Protein AF-A0A8J8FZA4-F1 (afdb_monomer)

Solvent-accessible surface area (backbone atoms only — not comparable to full-atom values): 10110 Å² total; per-residue (Å²): 109,60,20,57,55,38,15,53,51,50,38,50,51,50,55,52,51,33,40,74,74,62,39,35,58,91,62,71,60,48,56,61,32,78,94,40,78,62,30,60,53,61,44,45,60,58,54,28,46,50,58,21,45,58,50,38,46,46,44,58,47,52,48,29,52,54,33,47,77,78,39,57,68,70,54,19,25,51,52,42,2,49,53,49,14,59,53,44,49,48,42,38,77,76,69,68,45,58,63,70,61,34,52,53,50,20,58,26,30,29,50,43,32,26,43,39,38,50,47,26,67,75,67,74,40,63,64,40,43,26,42,30,45,24,29,50,45,40,46,51,53,54,46,76,78,36,52,58,79,84,49,66,67,63,49,51,54,48,50,51,47,56,58,47,49,49,53,35,48,42,52,54,51,39,52,51,51,51,55,52,50,53,56,53,53,52,52,54,52,52,55,51,51,64,75,76,107

Nearest PDB structures (foldseek):
  5f3o-assembly1_A  TM=2.782E-01  e=5.674E+00  Entamoeba histolytica

Structure (mmCIF, N/CA/C/O backbone):
data_AF-A0A8J8FZA4-F1
#
_entry.id   AF-A0A8J8FZA4-F1
#
loop_
_atom_site.group_PDB
_atom_site.id
_atom_site.type_symbol
_atom_site.label_atom_id
_atom_site.label_alt_id
_atom_site.label_comp_id
_atom_site.label_asym_id
_atom_site.label_entity_id
_atom_site.label_seq_id
_atom_site.pdbx_PDB_ins_code
_atom_site.Cartn_x
_atom_site.Cartn_y
_atom_site.Cartn_z
_atom_site.occupancy
_atom_site.B_iso_or_equiv
_atom_site.auth_seq_id
_atom_site.auth_comp_id
_atom_site.auth_asym_id
_atom_site.auth_atom_id
_atom_site.pdbx_PDB_model_num
ATOM 1 N N . MET A 1 1 ? -5.188 14.425 4.728 1.00 79.81 1 MET A N 1
ATOM 2 C CA . MET A 1 1 ? -3.771 14.856 4.732 1.00 79.81 1 MET A CA 1
ATOM 3 C C . MET A 1 1 ? -2.792 13.682 4.759 1.00 79.81 1 MET A C 1
ATOM 5 O O . MET A 1 1 ? -1.991 13.595 3.843 1.00 79.81 1 MET A O 1
ATOM 9 N N . VAL A 1 2 ? -2.876 12.759 5.731 1.00 86.94 2 VAL A N 1
ATOM 10 C CA . VAL A 1 2 ? -1.898 11.654 5.903 1.00 86.94 2 VAL A CA 1
ATOM 11 C C . VAL A 1 2 ? -1.670 10.830 4.636 1.00 86.94 2 VAL A C 1
ATOM 13 O O . VAL A 1 2 ? -0.532 10.697 4.213 1.00 86.94 2 VAL A O 1
ATOM 16 N N . GLY A 1 3 ? -2.738 10.341 3.994 1.00 85.69 3 GLY A N 1
ATOM 17 C CA . GLY A 1 3 ? -2.603 9.532 2.777 1.00 85.69 3 GLY A CA 1
ATOM 18 C C . GLY A 1 3 ? -1.898 10.254 1.632 1.00 85.69 3 GLY A C 1
ATOM 19 O O . GLY A 1 3 ? -0.996 9.697 1.024 1.00 85.69 3 GLY A O 1
ATOM 20 N N . LEU A 1 4 ? -2.258 11.520 1.397 1.00 87.69 4 LEU A N 1
ATOM 21 C CA . LEU A 1 4 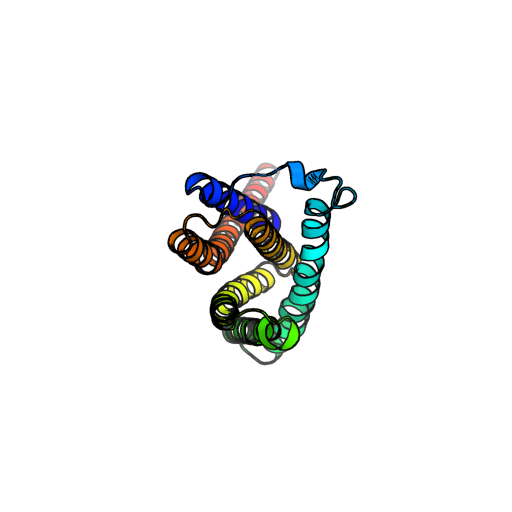? -1.647 12.341 0.352 1.00 87.69 4 LEU A CA 1
ATOM 22 C C . LEU A 1 4 ? -0.160 12.596 0.631 1.00 87.69 4 LEU A C 1
ATOM 24 O O . LEU A 1 4 ? 0.671 12.386 -0.242 1.00 87.69 4 LEU A O 1
ATOM 28 N N . VAL A 1 5 ? 0.186 13.012 1.854 1.00 88.69 5 VAL A N 1
ATOM 29 C CA . VAL A 1 5 ? 1.579 13.304 2.227 1.00 88.69 5 VAL A CA 1
ATOM 30 C C . VAL A 1 5 ? 2.429 12.039 2.173 1.00 88.69 5 VAL A C 1
ATOM 32 O O . VAL A 1 5 ? 3.513 12.063 1.598 1.00 88.69 5 VAL A O 1
ATOM 35 N N . THR A 1 6 ? 1.939 10.924 2.721 1.00 88.44 6 THR A N 1
ATOM 36 C CA . THR A 1 6 ? 2.653 9.643 2.682 1.00 88.44 6 THR A CA 1
ATOM 37 C C . THR A 1 6 ? 2.821 9.141 1.248 1.00 88.44 6 THR A C 1
ATOM 39 O O . THR A 1 6 ? 3.925 8.744 0.892 1.00 88.44 6 THR A O 1
ATOM 42 N N . GLY A 1 7 ? 1.773 9.209 0.421 1.00 87.31 7 GLY A N 1
ATOM 43 C CA . GLY A 1 7 ? 1.818 8.793 -0.982 1.00 87.31 7 GLY A CA 1
ATOM 44 C C . GLY A 1 7 ? 2.802 9.615 -1.818 1.00 87.31 7 GLY A C 1
ATOM 45 O O . GLY A 1 7 ? 3.675 9.049 -2.469 1.00 87.31 7 GLY A O 1
ATOM 46 N N . LEU A 1 8 ? 2.747 10.949 -1.720 1.00 89.06 8 LEU A N 1
ATOM 47 C CA . LEU A 1 8 ? 3.681 11.840 -2.422 1.00 89.06 8 LEU A CA 1
ATOM 48 C C . LEU A 1 8 ? 5.126 11.668 -1.941 1.00 89.06 8 LEU A C 1
ATOM 50 O O . LEU A 1 8 ? 6.052 11.691 -2.747 1.00 89.06 8 LEU A O 1
ATOM 54 N N . THR A 1 9 ? 5.322 11.471 -0.633 1.00 88.44 9 THR A N 1
ATOM 55 C CA . THR A 1 9 ? 6.653 11.209 -0.065 1.00 88.44 9 THR A CA 1
ATOM 56 C C . THR A 1 9 ? 7.214 9.890 -0.583 1.00 88.44 9 THR A C 1
ATOM 58 O O . THR A 1 9 ? 8.379 9.836 -0.963 1.00 88.44 9 THR A O 1
ATOM 61 N N . PHE A 1 10 ? 6.388 8.839 -0.630 1.00 89.25 10 PHE A N 1
ATOM 62 C CA . PHE A 1 10 ? 6.768 7.551 -1.200 1.00 89.25 10 PHE A CA 1
ATOM 63 C C . PHE A 1 10 ? 7.176 7.706 -2.669 1.00 89.25 10 PHE A C 1
ATOM 65 O O . PHE A 1 10 ? 8.315 7.399 -3.008 1.00 89.25 10 PHE A O 1
ATOM 72 N N . PHE A 1 11 ? 6.298 8.272 -3.502 1.00 88.19 11 PHE A N 1
ATOM 73 C CA . PHE A 1 11 ? 6.560 8.502 -4.924 1.00 88.19 11 PHE A CA 1
ATOM 74 C C . PHE A 1 11 ? 7.877 9.262 -5.149 1.00 88.19 11 PHE A C 1
ATOM 76 O O . PHE A 1 11 ? 8.749 8.810 -5.890 1.00 88.19 11 PHE A O 1
ATOM 83 N N . GLY A 1 12 ? 8.059 10.390 -4.453 1.00 86.81 12 GLY A N 1
ATOM 84 C CA . GLY A 1 12 ? 9.248 11.229 -4.590 1.00 86.81 12 GLY A CA 1
ATOM 85 C C . GLY A 1 12 ? 10.540 10.524 -4.174 1.00 86.81 12 GLY A C 1
ATOM 86 O O . GLY A 1 12 ? 11.533 10.611 -4.893 1.00 86.81 12 GLY A O 1
ATOM 87 N N . LEU A 1 13 ? 10.536 9.799 -3.049 1.00 87.06 13 LEU A N 1
ATOM 88 C CA . LEU A 1 13 ? 11.714 9.058 -2.585 1.00 87.06 13 LEU A CA 1
ATOM 89 C C . LEU A 1 13 ? 12.113 7.959 -3.563 1.00 87.06 13 LEU A C 1
ATOM 91 O O . LEU A 1 13 ? 13.301 7.798 -3.838 1.00 87.06 13 LEU A O 1
ATOM 95 N N . VAL A 1 14 ? 11.143 7.221 -4.097 1.00 84.62 14 VAL A N 1
ATOM 96 C CA . VAL A 1 14 ? 11.417 6.122 -5.021 1.00 84.62 14 VAL A CA 1
ATOM 97 C C . VAL A 1 14 ? 11.973 6.648 -6.342 1.00 84.62 14 VAL A C 1
ATOM 99 O O . VAL A 1 14 ? 13.037 6.205 -6.761 1.00 84.62 14 VAL A O 1
ATOM 102 N N . VAL A 1 15 ? 11.329 7.639 -6.965 1.00 82.62 15 VAL A N 1
ATOM 103 C CA . VAL A 1 15 ? 11.819 8.225 -8.226 1.00 82.62 15 VAL A CA 1
ATOM 104 C C . VAL A 1 15 ? 13.207 8.844 -8.046 1.00 82.62 15 VAL A C 1
ATOM 106 O O . VAL A 1 15 ? 14.093 8.639 -8.875 1.00 82.62 15 VAL A O 1
ATOM 109 N N . PHE A 1 16 ? 13.428 9.564 -6.943 1.00 84.12 16 PHE A N 1
ATOM 110 C CA . PHE A 1 16 ? 14.722 10.178 -6.652 1.00 84.12 16 PHE A CA 1
ATOM 111 C C . PHE A 1 16 ? 15.826 9.136 -6.460 1.00 84.12 16 PHE A C 1
ATOM 113 O O . PHE A 1 16 ? 16.903 9.259 -7.038 1.00 84.12 16 PHE A O 1
ATOM 120 N N . THR A 1 17 ? 15.564 8.092 -5.673 1.00 80.94 17 THR A N 1
ATOM 121 C CA . THR A 1 17 ? 16.549 7.030 -5.445 1.00 80.94 17 THR A CA 1
ATOM 122 C C . THR A 1 17 ? 16.823 6.225 -6.710 1.00 80.94 17 THR A C 1
ATOM 124 O O . THR A 1 17 ? 17.995 5.992 -6.990 1.00 80.94 17 THR A O 1
ATOM 127 N N . ALA A 1 18 ? 15.801 5.900 -7.511 1.00 78.44 18 ALA A N 1
ATOM 128 C CA . ALA A 1 18 ? 15.952 5.238 -8.811 1.00 78.44 18 ALA A CA 1
ATOM 129 C C . ALA A 1 18 ? 16.837 6.044 -9.778 1.00 78.44 18 ALA A C 1
ATOM 131 O O . ALA A 1 18 ? 17.697 5.492 -10.465 1.00 78.44 18 ALA A O 1
ATOM 132 N N . PHE A 1 19 ? 16.657 7.368 -9.799 1.00 79.19 19 PHE A N 1
ATOM 133 C CA . PHE A 1 19 ? 17.490 8.271 -10.588 1.00 79.19 19 PHE A CA 1
ATOM 134 C C . PHE A 1 19 ? 18.948 8.268 -10.109 1.00 79.19 19 PHE A C 1
ATOM 136 O O . PHE A 1 19 ? 19.865 8.150 -10.918 1.00 79.19 19 PHE A O 1
ATOM 143 N N . LEU A 1 20 ? 19.181 8.346 -8.793 1.00 80.94 20 LEU A N 1
ATOM 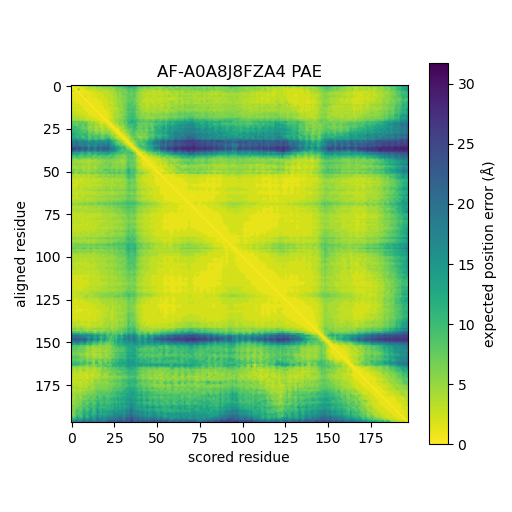144 C CA . LEU A 1 20 ? 20.535 8.366 -8.226 1.00 80.94 20 LEU A CA 1
ATOM 145 C C . LEU A 1 20 ? 21.329 7.082 -8.488 1.00 80.94 20 LEU A C 1
ATOM 147 O O . LEU A 1 20 ? 22.544 7.150 -8.662 1.00 80.94 20 LEU A O 1
ATOM 151 N N . ILE A 1 21 ? 20.667 5.924 -8.500 1.00 75.00 21 ILE A N 1
ATOM 152 C CA . ILE A 1 21 ? 21.319 4.631 -8.761 1.00 75.00 21 ILE A CA 1
ATOM 153 C C . ILE A 1 21 ? 21.431 4.309 -10.258 1.00 75.00 21 ILE A C 1
ATOM 155 O O . ILE A 1 21 ? 21.949 3.253 -10.614 1.00 75.00 21 ILE A O 1
ATOM 159 N N . GLY A 1 22 ? 20.954 5.206 -11.127 1.00 72.38 22 GLY A N 1
ATOM 160 C CA . GLY A 1 22 ? 21.012 5.051 -12.578 1.00 72.38 22 GLY A CA 1
ATOM 161 C C . GLY A 1 22 ? 20.067 3.988 -13.140 1.0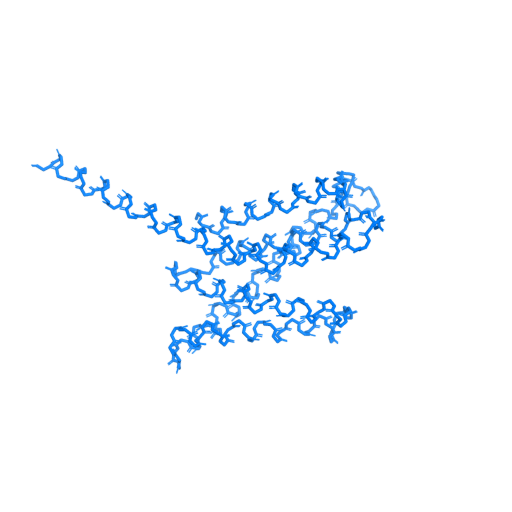0 72.38 22 GLY A C 1
ATOM 162 O O . GLY A 1 22 ? 20.219 3.619 -14.298 1.00 72.38 22 GLY A O 1
ATOM 163 N N . THR A 1 23 ? 19.103 3.492 -12.355 1.00 69.25 23 THR A N 1
ATOM 164 C CA . THR A 1 23 ? 18.108 2.516 -12.834 1.00 69.25 23 THR A CA 1
ATOM 165 C C . THR A 1 23 ? 16.919 3.191 -13.505 1.00 69.25 23 THR A C 1
ATOM 167 O O . THR A 1 23 ? 16.198 2.537 -14.242 1.00 69.25 23 THR A O 1
ATOM 170 N N . PHE A 1 24 ? 16.703 4.488 -13.274 1.00 72.38 24 PHE A N 1
ATOM 171 C CA . PHE A 1 24 ? 15.635 5.263 -13.902 1.00 72.38 24 PHE A CA 1
ATOM 172 C C . PHE A 1 24 ? 16.213 6.457 -14.652 1.00 72.38 24 PHE A C 1
ATOM 174 O O . PHE A 1 24 ? 16.830 7.343 -14.053 1.00 72.38 24 PHE A O 1
ATOM 181 N N . THR A 1 25 ? 15.958 6.516 -15.957 1.00 70.25 25 THR A N 1
ATOM 182 C CA . THR A 1 25 ? 16.199 7.716 -16.758 1.00 70.25 25 THR A CA 1
ATOM 183 C C . THR A 1 25 ? 14.850 8.351 -17.100 1.00 70.25 25 THR A C 1
ATOM 185 O O . THR A 1 25 ? 14.039 7.732 -17.786 1.00 70.25 25 THR A O 1
ATOM 188 N N . PRO A 1 26 ? 14.552 9.573 -16.610 1.00 70.44 26 PRO A N 1
ATOM 189 C CA . PRO A 1 26 ? 13.280 10.218 -16.899 1.00 70.44 26 PRO A CA 1
ATOM 190 C C . PRO A 1 26 ? 13.149 10.464 -18.402 1.00 70.44 26 PRO A C 1
ATOM 192 O O . PRO A 1 26 ? 13.813 11.343 -18.957 1.00 70.44 26 PRO A O 1
ATOM 195 N N . ASN A 1 27 ? 12.274 9.711 -19.066 1.00 70.75 27 ASN A N 1
ATOM 196 C CA . ASN A 1 27 ? 11.998 9.909 -20.477 1.00 70.75 27 ASN A CA 1
ATOM 197 C C . ASN A 1 27 ? 10.669 10.649 -20.674 1.00 70.75 27 ASN A C 1
ATOM 199 O O . ASN A 1 27 ? 9.612 10.060 -20.895 1.00 70.75 27 ASN A O 1
ATOM 203 N N . PHE A 1 28 ? 10.728 11.981 -20.640 1.00 71.81 28 PHE A N 1
ATOM 204 C CA . PHE A 1 28 ? 9.544 12.826 -20.823 1.00 71.81 28 PHE A CA 1
ATOM 205 C C . PHE A 1 28 ? 8.957 12.771 -22.240 1.00 71.81 28 PHE A C 1
ATOM 207 O O . PHE A 1 28 ? 7.851 13.266 -22.453 1.00 71.81 28 PHE A O 1
ATOM 214 N N . SER A 1 29 ? 9.643 12.151 -23.209 1.00 68.38 29 SER A N 1
ATOM 215 C CA . SER A 1 29 ? 9.071 11.955 -24.545 1.00 68.38 29 SER A CA 1
ATOM 216 C C . SER A 1 29 ? 7.837 11.042 -24.521 1.00 68.38 29 SER A C 1
ATOM 218 O O . SER A 1 29 ? 6.948 11.232 -25.343 1.00 68.38 29 SER A O 1
ATOM 220 N N . LEU A 1 30 ? 7.706 10.162 -23.518 1.00 64.50 30 LEU A N 1
ATOM 221 C CA . LEU A 1 30 ? 6.538 9.294 -23.298 1.00 64.50 30 LEU A CA 1
ATOM 222 C C . LEU A 1 30 ? 5.248 10.054 -22.938 1.00 64.50 30 LEU A C 1
ATOM 224 O O . LEU A 1 30 ? 4.153 9.506 -23.054 1.00 64.50 30 LEU A O 1
ATOM 228 N N . LEU A 1 31 ? 5.349 11.316 -22.502 1.00 65.31 31 LEU A N 1
ATOM 229 C CA . LEU A 1 31 ? 4.172 12.163 -22.266 1.00 65.31 31 LEU A CA 1
ATOM 230 C C . LEU A 1 31 ? 3.528 12.631 -23.577 1.00 65.31 31 LEU A C 1
ATOM 232 O O . LEU A 1 31 ? 2.328 12.888 -23.596 1.00 65.31 31 LEU A O 1
ATOM 236 N N . ASN A 1 32 ? 4.315 12.729 -24.654 1.00 63.88 32 ASN A N 1
ATOM 237 C CA . ASN A 1 32 ? 3.917 13.331 -25.929 1.00 63.88 32 ASN A CA 1
ATOM 238 C C . ASN A 1 32 ? 4.256 12.442 -27.144 1.00 63.88 32 ASN A C 1
ATOM 240 O O . ASN A 1 32 ? 4.280 12.939 -28.270 1.00 63.88 32 ASN A O 1
ATOM 244 N N . SER A 1 33 ? 4.577 11.158 -26.941 1.00 57.75 33 SER A N 1
ATOM 245 C CA . SER A 1 33 ? 5.078 10.279 -28.003 1.00 57.75 33 SER A CA 1
ATOM 246 C C . SER A 1 33 ? 4.003 10.065 -29.077 1.00 57.75 33 SER A C 1
ATOM 248 O O . SER A 1 33 ? 2.954 9.515 -28.753 1.00 57.75 33 SER A O 1
ATOM 250 N N . PRO A 1 34 ? 4.235 10.431 -30.349 1.00 55.09 34 PRO A N 1
ATOM 251 C CA . PRO A 1 34 ? 3.231 10.305 -31.408 1.00 55.09 34 PRO A CA 1
ATOM 252 C C . PRO A 1 34 ? 2.911 8.849 -31.792 1.00 55.09 34 PRO A C 1
ATOM 254 O O . PRO A 1 34 ? 1.881 8.613 -32.412 1.00 55.09 34 PRO A O 1
ATOM 257 N N . GLU A 1 35 ? 3.749 7.878 -31.401 1.00 59.34 35 GLU A N 1
ATOM 258 C CA . GLU A 1 35 ? 3.460 6.434 -31.524 1.00 59.34 35 GLU A CA 1
ATOM 259 C C . GLU A 1 35 ? 2.307 5.965 -30.624 1.00 59.34 35 GLU A C 1
ATOM 261 O O . GLU A 1 35 ? 1.676 4.949 -30.902 1.00 59.34 35 GLU A O 1
ATOM 266 N N . TYR A 1 36 ? 2.001 6.725 -29.573 1.00 56.47 36 TYR A N 1
ATOM 267 C CA . TYR A 1 36 ? 0.891 6.483 -28.665 1.00 56.47 36 TYR A CA 1
ATOM 268 C C . TYR A 1 36 ? 0.115 7.790 -28.553 1.00 56.47 36 TYR A C 1
ATOM 270 O O . TYR A 1 36 ? 0.495 8.609 -27.720 1.00 56.47 36 TYR A O 1
ATOM 278 N N . GLU A 1 37 ? -0.895 8.008 -29.413 1.00 52.38 37 GLU A N 1
ATOM 279 C CA . GLU A 1 37 ? -1.724 9.231 -29.476 1.00 52.38 37 GLU A CA 1
ATOM 280 C C . GLU A 1 37 ? -1.825 9.914 -28.098 1.00 52.38 37 GLU A C 1
ATOM 282 O O . GLU A 1 37 ? -2.557 9.444 -27.232 1.00 52.38 37 GLU A O 1
ATOM 287 N N . GLY A 1 38 ? -0.975 10.933 -27.885 1.00 50.12 38 GLY A N 1
ATOM 288 C CA . GLY A 1 38 ? -0.493 11.423 -26.583 1.00 50.12 38 GLY A CA 1
ATOM 289 C C . GLY A 1 38 ? -1.113 10.789 -25.337 1.00 50.12 38 GLY A C 1
ATOM 290 O O . GLY A 1 38 ? -2.123 11.291 -24.848 1.00 50.12 38 GLY A O 1
ATOM 291 N N . GLY A 1 39 ? -0.529 9.720 -24.779 1.00 58.50 39 GLY A N 1
ATOM 292 C CA . GLY A 1 39 ? -1.244 9.103 -23.661 1.00 58.50 39 GLY A CA 1
ATOM 293 C C . GLY A 1 39 ? -0.615 8.023 -22.804 1.00 58.50 39 GLY A C 1
ATOM 294 O O . GLY A 1 39 ? -1.278 7.671 -21.842 1.00 58.50 39 GLY A O 1
ATOM 295 N N . VAL A 1 40 ? 0.594 7.496 -23.030 1.00 62.62 40 VAL A N 1
ATOM 296 C CA . VAL A 1 40 ? 1.083 6.378 -22.178 1.00 62.62 40 VAL A CA 1
ATOM 297 C C . VAL A 1 40 ? 1.224 6.807 -20.717 1.00 62.62 40 VAL A C 1
ATOM 299 O O . VAL A 1 40 ? 0.730 6.134 -19.815 1.00 62.62 40 VAL A O 1
ATOM 302 N N . ALA A 1 41 ? 1.823 7.974 -20.473 1.00 65.06 41 ALA A N 1
ATOM 303 C CA . ALA A 1 41 ? 1.969 8.501 -19.119 1.00 65.06 41 ALA A CA 1
ATOM 304 C C . ALA A 1 41 ? 0.609 8.810 -18.465 1.00 65.06 41 ALA A C 1
ATOM 306 O O . ALA A 1 41 ? 0.365 8.410 -17.330 1.00 65.06 41 ALA A O 1
ATOM 307 N N . TRP A 1 42 ? -0.304 9.472 -19.185 1.00 71.25 42 TRP A N 1
ATOM 308 C CA . TRP A 1 42 ? -1.654 9.762 -18.683 1.00 71.25 42 TRP A CA 1
ATOM 309 C C . TRP A 1 42 ? -2.469 8.494 -18.436 1.00 71.25 42 TRP A C 1
ATOM 311 O O . TRP A 1 42 ? -3.191 8.404 -17.443 1.00 71.25 42 TRP A O 1
ATOM 321 N N . PHE A 1 43 ? -2.305 7.497 -19.300 1.00 76.25 43 PHE A N 1
ATOM 322 C CA . PHE A 1 43 ? -2.918 6.189 -19.167 1.00 76.25 43 PHE A CA 1
ATOM 323 C C . PHE A 1 43 ? -2.451 5.490 -17.894 1.00 76.25 43 PHE A C 1
ATOM 325 O O . PHE A 1 43 ? -3.300 4.978 -17.179 1.00 76.25 43 PHE A O 1
ATOM 332 N N . 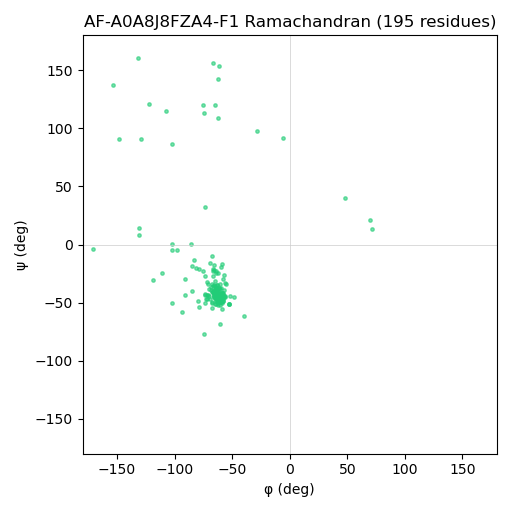ILE A 1 44 ? -1.161 5.541 -17.540 1.00 79.25 44 ILE A N 1
ATOM 333 C CA . ILE A 1 44 ? -0.653 4.962 -16.282 1.00 79.25 44 ILE A CA 1
ATOM 334 C C . ILE A 1 44 ? -1.364 5.566 -15.064 1.00 79.25 44 ILE A C 1
ATOM 336 O O . ILE A 1 44 ? -1.836 4.824 -14.203 1.00 79.25 44 ILE A O 1
ATOM 340 N N . PHE A 1 45 ? -1.497 6.896 -15.002 1.00 81.12 45 PHE A N 1
ATOM 341 C CA . PHE A 1 45 ? -2.181 7.559 -13.885 1.00 81.12 45 PHE A CA 1
ATOM 342 C C . PHE A 1 45 ? -3.664 7.178 -13.800 1.00 81.12 45 PHE A C 1
ATOM 344 O O . PHE A 1 45 ? -4.187 6.964 -12.713 1.00 81.12 45 PHE A O 1
ATOM 351 N N . VAL A 1 46 ? -4.362 7.058 -14.930 1.00 83.12 46 VAL A N 1
ATOM 352 C CA . VAL A 1 46 ? -5.779 6.661 -14.928 1.00 83.12 46 VAL A CA 1
ATOM 353 C C . VAL A 1 46 ? -5.940 5.171 -14.621 1.00 83.12 46 VAL A C 1
ATOM 355 O O . VAL A 1 46 ? -6.807 4.788 -13.840 1.00 83.12 46 VAL A O 1
ATOM 358 N N . PHE A 1 47 ? -5.093 4.328 -15.202 1.00 82.62 47 PHE A N 1
ATOM 359 C CA . PHE A 1 47 ? -5.141 2.881 -15.050 1.00 82.62 47 PHE A CA 1
ATOM 360 C C . PHE A 1 47 ? -4.845 2.460 -13.611 1.00 82.62 47 PHE A C 1
ATOM 362 O O . PHE A 1 47 ? -5.574 1.638 -13.066 1.00 82.62 47 PHE A O 1
ATOM 369 N N . ALA A 1 48 ? -3.863 3.086 -12.957 1.00 86.00 48 ALA A N 1
ATOM 370 C CA . ALA A 1 48 ? -3.522 2.815 -11.560 1.00 86.00 48 ALA A CA 1
ATOM 371 C C . ALA A 1 48 ? -4.642 3.171 -10.567 1.00 86.00 48 ALA A C 1
ATOM 373 O O . ALA A 1 48 ? -4.697 2.612 -9.472 1.00 86.00 48 ALA A O 1
ATOM 374 N N . LEU A 1 49 ? -5.577 4.064 -10.924 1.00 86.06 49 LEU A N 1
ATOM 375 C CA . LEU A 1 49 ? -6.738 4.344 -10.069 1.00 86.06 49 LEU A CA 1
ATOM 376 C C . LEU A 1 49 ? -7.679 3.146 -9.960 1.00 86.06 49 LEU A C 1
ATOM 378 O O . LEU A 1 49 ? -8.387 3.034 -8.961 1.00 86.06 49 LEU A O 1
ATOM 382 N N . ILE A 1 50 ? -7.709 2.270 -10.968 1.00 87.38 50 ILE A N 1
ATOM 383 C CA . ILE A 1 50 ? -8.592 1.105 -10.981 1.00 87.38 50 ILE A CA 1
ATOM 384 C C . ILE A 1 50 ? -8.262 0.204 -9.775 1.00 87.38 50 ILE A C 1
ATOM 386 O O . ILE A 1 50 ? -9.086 0.187 -8.853 1.00 87.38 50 ILE A O 1
ATOM 390 N N . PRO A 1 51 ? -7.094 -0.474 -9.703 1.00 85.44 51 PRO A N 1
ATOM 391 C CA . PRO A 1 51 ? -6.732 -1.305 -8.550 1.00 85.44 51 PRO A CA 1
ATOM 392 C C . PRO A 1 51 ? -6.745 -0.510 -7.243 1.00 85.44 51 PRO A C 1
ATOM 394 O O . PRO A 1 51 ? -7.405 -0.926 -6.288 1.00 85.44 51 PRO A O 1
ATOM 397 N N . GLY A 1 52 ? -6.169 0.697 -7.229 1.00 84.31 52 GLY A N 1
ATOM 398 C CA . GLY A 1 52 ? -6.115 1.543 -6.036 1.00 84.31 52 GLY A CA 1
ATOM 399 C C . GLY A 1 52 ? -7.479 1.877 -5.412 1.00 84.31 52 GLY A C 1
ATOM 400 O O . GLY A 1 52 ? -7.552 2.121 -4.208 1.00 84.31 52 GLY A O 1
ATOM 401 N N . ILE A 1 53 ? -8.575 1.872 -6.179 1.00 92.38 53 ILE A N 1
ATOM 402 C CA . ILE A 1 53 ? -9.928 2.093 -5.647 1.00 92.38 53 ILE A CA 1
ATOM 403 C C . ILE A 1 53 ? -10.613 0.771 -5.307 1.00 92.38 53 ILE A C 1
ATOM 405 O O . ILE A 1 53 ? -11.063 0.595 -4.170 1.00 92.38 53 ILE A O 1
ATOM 409 N N . TRP A 1 54 ? -10.764 -0.142 -6.272 1.00 95.31 54 TRP A N 1
ATOM 410 C CA . TRP A 1 54 ? -11.630 -1.305 -6.056 1.00 95.31 54 TRP A CA 1
ATOM 411 C C . TRP A 1 54 ? -11.012 -2.305 -5.076 1.00 95.31 54 TRP A C 1
ATOM 413 O O . TRP A 1 54 ? -11.753 -2.910 -4.293 1.00 95.31 54 TRP A O 1
ATOM 423 N N . GLU A 1 55 ? -9.682 -2.432 -5.039 1.00 96.94 55 GLU A N 1
ATOM 424 C CA . GLU A 1 55 ? -9.007 -3.284 -4.061 1.00 96.94 55 GLU A CA 1
ATOM 425 C C . GLU A 1 55 ? -9.205 -2.726 -2.653 1.00 96.94 55 GLU A C 1
ATOM 427 O O . GLU A 1 55 ? -9.615 -3.442 -1.742 1.00 96.94 55 GLU A O 1
ATOM 432 N N . GLU A 1 56 ? -9.035 -1.421 -2.456 1.00 97.69 56 GLU A N 1
ATOM 433 C CA . GLU A 1 56 ? -9.224 -0.810 -1.140 1.00 97.69 56 GLU A CA 1
ATOM 434 C C . GLU A 1 56 ? -10.672 -0.872 -0.660 1.00 97.69 56 GLU A C 1
ATOM 436 O O . GLU A 1 56 ? -10.935 -1.196 0.502 1.00 97.69 56 GLU A O 1
ATOM 441 N N . VAL A 1 57 ? -11.637 -0.621 -1.543 1.00 98.06 57 VAL A N 1
ATOM 442 C CA . VAL A 1 57 ? -13.059 -0.769 -1.213 1.00 98.06 57 VAL A CA 1
ATOM 443 C C . VAL A 1 57 ? -13.366 -2.214 -0.803 1.00 98.06 57 VAL A C 1
ATOM 445 O O . VAL A 1 57 ? -14.030 -2.442 0.211 1.00 98.06 57 VAL A O 1
ATOM 448 N N . SER A 1 58 ? -12.833 -3.195 -1.529 1.00 98.25 58 SER A N 1
ATOM 449 C CA . SER A 1 58 ? -13.048 -4.617 -1.249 1.00 98.25 58 SER A CA 1
ATOM 450 C C . SER A 1 58 ? -12.383 -5.047 0.058 1.00 98.25 58 SER A C 1
ATOM 452 O O . SER A 1 58 ? -13.040 -5.563 0.967 1.00 98.25 58 SER A O 1
ATOM 454 N N . PHE A 1 59 ? -11.083 -4.798 0.193 1.00 98.44 59 PHE A N 1
ATOM 455 C CA . PHE A 1 59 ? -10.287 -5.288 1.308 1.00 98.44 59 PHE A CA 1
ATOM 456 C C . PHE A 1 59 ? -10.468 -4.441 2.563 1.00 98.44 59 PHE A C 1
ATOM 458 O O . PHE A 1 59 ? -10.719 -5.002 3.629 1.00 98.44 59 PHE A O 1
ATOM 465 N N . ARG A 1 60 ? -10.377 -3.113 2.477 1.00 97.88 60 ARG A N 1
ATOM 466 C CA . ARG A 1 60 ? -10.398 -2.219 3.651 1.00 97.88 60 ARG A CA 1
ATOM 467 C C . ARG A 1 60 ? -11.811 -1.768 3.993 1.00 97.88 60 ARG A C 1
ATOM 469 O O . ARG A 1 60 ? -12.108 -1.569 5.169 1.00 97.88 60 ARG A O 1
ATOM 476 N N . GLY A 1 61 ? -12.685 -1.665 2.994 1.00 97.19 61 GLY A N 1
ATOM 477 C CA . GLY A 1 61 ? -14.113 -1.437 3.192 1.00 97.19 61 GLY A CA 1
ATOM 478 C C . GLY A 1 61 ? -14.821 -2.698 3.681 1.00 97.19 61 GLY A C 1
ATOM 479 O O . GLY A 1 61 ? -15.134 -2.817 4.866 1.00 97.19 61 GLY A O 1
ATOM 480 N N . PHE A 1 62 ? -15.072 -3.656 2.790 1.00 98.06 62 PHE A N 1
ATOM 481 C CA . PHE A 1 62 ? -15.961 -4.787 3.080 1.00 98.06 62 PHE A CA 1
ATOM 482 C C . PHE A 1 62 ? -15.318 -5.887 3.934 1.00 98.06 62 PHE A C 1
ATOM 484 O O . PHE A 1 62 ? -15.864 -6.264 4.979 1.00 98.06 62 PHE A O 1
ATOM 491 N N . ILE A 1 63 ? -14.162 -6.414 3.520 1.00 98.56 63 ILE A N 1
ATOM 492 C CA . ILE A 1 63 ? -13.537 -7.577 4.169 1.00 98.56 63 ILE A CA 1
ATOM 493 C C . ILE A 1 63 ? -13.053 -7.211 5.574 1.00 98.56 63 ILE A C 1
ATOM 495 O O . ILE A 1 63 ? -13.380 -7.911 6.532 1.00 98.56 63 ILE A O 1
ATOM 499 N N . LEU A 1 64 ? -12.319 -6.106 5.733 1.00 98.50 64 LEU A N 1
ATOM 500 C CA . LEU A 1 64 ? -11.810 -5.668 7.034 1.00 98.50 64 LEU A CA 1
ATOM 501 C C . LEU A 1 64 ? -12.949 -5.366 8.015 1.00 98.50 64 LEU A C 1
ATOM 503 O O . LEU A 1 64 ? -12.883 -5.794 9.169 1.00 98.50 64 LEU A O 1
ATOM 507 N N . SER A 1 65 ? -14.014 -4.694 7.566 1.00 97.50 65 SER A N 1
ATOM 508 C CA . SER A 1 65 ? -15.198 -4.447 8.402 1.00 97.50 65 SER A CA 1
ATOM 509 C C . SER A 1 65 ? -15.852 -5.753 8.841 1.00 97.50 65 SER A C 1
ATOM 511 O O . SER A 1 65 ? -16.126 -5.933 10.026 1.00 97.50 65 SER A O 1
ATOM 513 N N . SER A 1 66 ? -16.004 -6.711 7.924 1.00 98.19 66 SER A N 1
ATOM 514 C CA . SER A 1 66 ? -16.545 -8.038 8.235 1.00 98.19 66 SER A CA 1
ATOM 515 C C . SER A 1 66 ? -15.674 -8.790 9.244 1.00 98.19 66 SER A C 1
ATOM 517 O O . SER A 1 66 ? -16.186 -9.333 10.222 1.00 98.19 66 SER A O 1
ATOM 519 N N . LEU A 1 67 ? -14.349 -8.782 9.070 1.00 98.50 67 LEU A N 1
ATOM 520 C CA . LEU A 1 67 ? -13.408 -9.414 9.998 1.00 98.50 67 LEU A CA 1
ATOM 521 C C . LEU A 1 67 ? -13.477 -8.794 11.399 1.00 98.50 67 LEU A C 1
ATOM 523 O O . LEU A 1 67 ? -13.411 -9.526 12.385 1.00 98.50 67 LEU A O 1
ATOM 527 N N . ARG A 1 68 ? -13.665 -7.474 11.505 1.00 97.75 68 ARG A N 1
ATOM 528 C CA . ARG A 1 68 ? -13.804 -6.768 12.791 1.00 97.75 68 ARG A CA 1
ATOM 529 C C . ARG A 1 68 ? -15.067 -7.143 13.569 1.00 97.75 68 ARG A C 1
ATOM 531 O O . ARG A 1 68 ? -15.073 -6.971 14.782 1.00 97.75 68 ARG A O 1
ATOM 538 N N . THR A 1 69 ? -16.104 -7.670 12.912 1.00 97.75 69 THR A N 1
ATOM 539 C CA . THR A 1 69 ? -17.297 -8.184 13.615 1.00 97.75 69 THR A CA 1
ATOM 540 C C . THR A 1 69 ? -17.058 -9.537 14.289 1.00 97.75 69 THR A C 1
ATOM 542 O O . THR A 1 69 ? -17.760 -9.883 15.233 1.00 97.75 69 THR A O 1
ATOM 545 N N . LYS A 1 70 ? -16.064 -10.305 13.818 1.00 97.25 70 LYS A N 1
ATOM 546 C CA . LYS A 1 70 ? -15.805 -11.689 14.256 1.00 97.25 70 LYS A CA 1
ATOM 547 C C . LYS A 1 70 ? -14.518 -11.844 15.062 1.00 97.25 70 LYS A C 1
ATOM 549 O O . LYS A 1 70 ? -14.383 -12.789 15.835 1.00 97.25 70 LYS A O 1
ATOM 554 N N . TYR A 1 71 ? -13.556 -10.946 14.871 1.00 98.00 71 TYR A N 1
ATOM 555 C CA . TYR A 1 71 ? -12.212 -11.059 15.423 1.00 98.00 71 TYR A CA 1
ATOM 556 C C . TYR A 1 71 ? -11.758 -9.763 16.094 1.00 98.00 71 TYR A C 1
ATOM 558 O O . TYR A 1 71 ? -12.251 -8.675 15.806 1.00 98.00 71 TYR A O 1
ATOM 566 N N . SER A 1 72 ? -10.748 -9.871 16.963 1.00 98.00 72 SER A N 1
ATOM 567 C CA . SER A 1 72 ? -10.083 -8.691 17.519 1.00 98.00 72 SER A CA 1
ATOM 568 C C . SER A 1 72 ? -9.432 -7.855 16.415 1.00 98.00 72 SER A C 1
ATOM 570 O O . SER A 1 72 ? -9.010 -8.389 15.389 1.00 98.00 72 SER A O 1
ATOM 572 N N . VAL A 1 73 ? -9.271 -6.549 16.654 1.00 97.25 73 VAL A N 1
ATOM 573 C CA . VAL A 1 73 ? -8.645 -5.609 15.701 1.00 97.25 73 VAL A CA 1
ATOM 574 C C . VAL A 1 73 ? -7.316 -6.138 15.154 1.00 97.25 73 VAL A C 1
ATOM 576 O O . VAL A 1 73 ? -7.094 -6.113 13.949 1.00 97.25 73 VAL A O 1
ATOM 579 N N . ARG A 1 74 ? -6.454 -6.683 16.024 1.00 97.56 74 ARG A N 1
ATOM 580 C CA . ARG A 1 74 ? -5.156 -7.244 15.615 1.00 97.56 74 ARG A CA 1
ATOM 581 C C . ARG A 1 74 ? -5.316 -8.422 14.650 1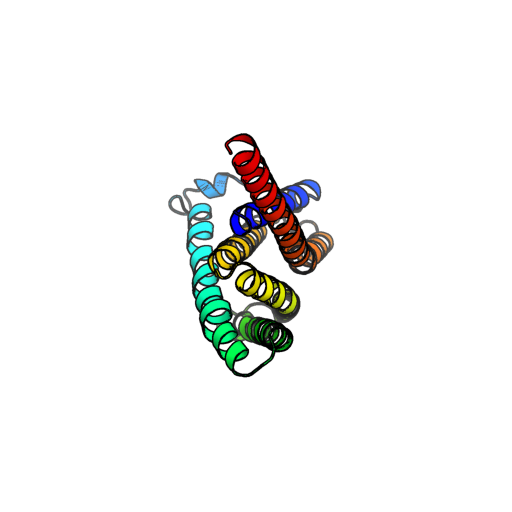.00 97.56 74 ARG A C 1
ATOM 583 O O . ARG A 1 74 ? -4.643 -8.461 13.629 1.00 97.56 74 ARG A O 1
ATOM 590 N N . LYS A 1 75 ? -6.224 -9.357 14.952 1.00 98.31 75 LYS A N 1
ATOM 591 C CA . LYS A 1 75 ? -6.503 -10.511 14.084 1.00 98.31 75 LYS A CA 1
ATOM 592 C C . LYS A 1 75 ? -7.134 -10.079 12.761 1.00 98.31 75 LYS A C 1
ATOM 594 O O . LYS A 1 75 ? -6.748 -10.597 11.724 1.00 98.31 75 LYS A O 1
ATOM 599 N N . ALA A 1 76 ? -8.049 -9.110 12.787 1.00 98.38 76 ALA A N 1
ATOM 600 C CA . ALA A 1 76 ? -8.669 -8.572 11.581 1.00 98.38 76 ALA A CA 1
ATOM 601 C C . ALA A 1 76 ? -7.633 -7.935 10.639 1.00 98.38 76 ALA A C 1
ATOM 603 O O . ALA A 1 76 ? -7.667 -8.206 9.445 1.00 98.38 76 ALA A O 1
ATOM 604 N N . ILE A 1 77 ? -6.677 -7.165 11.175 1.00 98.19 77 ILE A N 1
ATOM 605 C CA . ILE A 1 77 ? -5.559 -6.595 10.403 1.00 98.19 77 ILE A CA 1
ATOM 606 C C . ILE A 1 77 ? -4.702 -7.701 9.773 1.00 98.19 77 ILE A C 1
ATOM 608 O O . ILE A 1 77 ? -4.417 -7.644 8.580 1.00 98.19 77 ILE A O 1
ATOM 612 N N . VAL A 1 78 ? -4.313 -8.714 10.557 1.00 98.44 78 VAL A N 1
ATOM 613 C CA . VAL A 1 78 ? -3.488 -9.832 10.066 1.00 98.44 78 VAL A CA 1
ATOM 614 C C . VAL A 1 78 ? -4.217 -10.609 8.972 1.00 98.44 78 VAL A C 1
ATOM 616 O O . VAL A 1 78 ? -3.669 -10.803 7.892 1.00 98.44 78 VAL A O 1
ATOM 619 N N . PHE A 1 79 ? -5.466 -11.014 9.208 1.00 98.50 79 PHE A N 1
ATOM 620 C CA . PHE A 1 79 ? -6.241 -11.758 8.218 1.00 98.50 79 PHE A CA 1
ATOM 621 C C . PHE A 1 79 ? -6.515 -10.943 6.959 1.00 98.50 79 PHE A C 1
ATOM 623 O O . PHE A 1 79 ? -6.456 -11.501 5.869 1.00 98.50 79 PHE A O 1
ATOM 630 N N . ASN A 1 80 ? -6.767 -9.638 7.076 1.00 98.50 80 ASN A N 1
ATOM 631 C CA . ASN A 1 80 ? -6.943 -8.798 5.899 1.00 98.50 80 ASN A CA 1
ATOM 632 C C . ASN A 1 80 ? -5.667 -8.727 5.054 1.00 98.50 80 ASN A C 1
ATOM 634 O O . ASN A 1 80 ? -5.747 -8.923 3.847 1.00 98.50 80 ASN A O 1
ATOM 638 N N . GLY A 1 81 ? -4.500 -8.537 5.681 1.00 97.94 81 GLY A N 1
ATOM 639 C CA . GLY A 1 81 ? -3.218 -8.546 4.973 1.00 97.94 81 GLY A CA 1
ATOM 640 C C . GLY A 1 81 ? -2.905 -9.886 4.304 1.00 97.94 81 GLY A C 1
ATOM 641 O O . GLY A 1 81 ? -2.459 -9.908 3.163 1.00 97.94 81 GLY A O 1
ATOM 642 N N . LEU A 1 82 ? -3.203 -11.008 4.966 1.00 98.44 82 LEU A N 1
ATOM 643 C CA . LEU A 1 82 ? -3.025 -12.341 4.376 1.00 98.44 82 LEU A CA 1
ATOM 644 C C . LEU A 1 82 ? -3.961 -12.583 3.186 1.00 98.44 82 LEU A C 1
ATOM 646 O O . LEU A 1 82 ? -3.521 -13.096 2.163 1.00 98.44 82 LEU A O 1
ATOM 650 N N . LEU A 1 83 ? -5.237 -12.202 3.297 1.00 98.44 83 LEU A N 1
ATOM 651 C CA . LEU A 1 83 ? -6.187 -12.315 2.186 1.00 98.44 83 LEU A CA 1
ATOM 652 C C . LEU A 1 83 ? -5.768 -11.440 1.002 1.00 98.44 83 LEU A C 1
ATOM 654 O O . LEU A 1 83 ? -5.882 -11.870 -0.140 1.00 98.44 83 LEU A O 1
ATOM 658 N N . PHE A 1 84 ? -5.258 -10.240 1.280 1.00 97.69 84 PHE A N 1
ATOM 659 C CA . PHE A 1 84 ? -4.742 -9.334 0.261 1.00 97.69 84 PHE A CA 1
ATOM 660 C C . PHE A 1 84 ? -3.522 -9.924 -0.460 1.00 97.69 84 PHE A C 1
ATOM 662 O O . PHE A 1 84 ? -3.455 -9.897 -1.684 1.00 97.69 84 PHE A O 1
ATOM 669 N N . ALA A 1 85 ? -2.601 -10.551 0.271 1.00 96.88 85 ALA A N 1
ATOM 670 C CA . ALA A 1 85 ? -1.466 -11.258 -0.315 1.00 96.88 85 ALA A CA 1
ATOM 671 C C . ALA A 1 85 ? -1.880 -12.456 -1.179 1.00 96.88 85 ALA A C 1
ATOM 673 O O . ALA A 1 85 ? -1.388 -12.609 -2.290 1.00 96.88 85 ALA A O 1
ATOM 674 N N . VAL A 1 86 ? -2.813 -13.286 -0.703 1.00 97.88 86 VAL A N 1
ATOM 675 C CA . VAL A 1 86 ? -3.338 -14.420 -1.487 1.00 97.88 86 VAL A CA 1
ATOM 676 C C . VAL A 1 86 ? -4.017 -13.933 -2.760 1.00 97.88 86 VAL A C 1
ATOM 678 O O . VAL A 1 86 ? -3.898 -14.573 -3.801 1.00 97.88 86 VAL A O 1
ATOM 681 N N . PHE A 1 87 ? -4.711 -12.799 -2.687 1.00 96.62 87 PHE A N 1
ATOM 682 C CA . PHE A 1 87 ? -5.384 -12.229 -3.837 1.00 96.62 87 PHE A CA 1
ATOM 683 C C . PHE A 1 87 ? -4.408 -11.956 -4.985 1.00 96.62 87 PHE A C 1
ATOM 685 O O 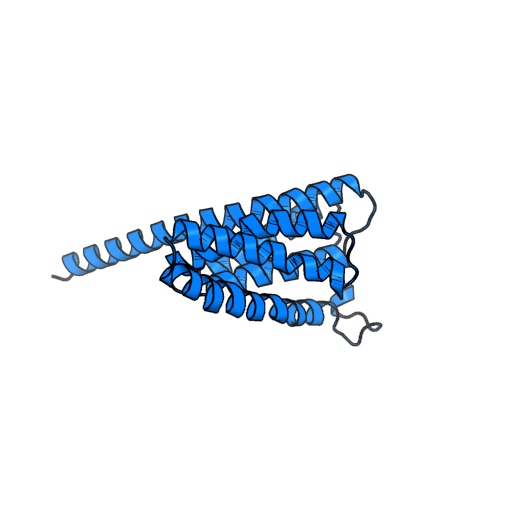. PHE A 1 87 ? -4.702 -12.372 -6.098 1.00 96.62 87 PHE A O 1
ATOM 692 N N . HIS A 1 88 ? -3.215 -11.415 -4.709 1.00 95.00 88 HIS A N 1
ATOM 693 C CA . HIS A 1 88 ? -2.185 -11.107 -5.715 1.00 95.00 88 HIS A CA 1
ATOM 694 C C . HIS A 1 88 ? -1.708 -12.309 -6.541 1.00 95.00 88 HIS A C 1
ATOM 696 O O . HIS A 1 88 ? -1.179 -12.122 -7.635 1.00 95.00 88 HIS A O 1
ATOM 702 N N . LEU A 1 89 ? -1.960 -13.547 -6.103 1.00 95.44 89 LEU A N 1
ATOM 703 C CA . LEU A 1 89 ? -1.703 -14.736 -6.922 1.00 95.44 89 LEU A CA 1
ATOM 704 C C . LEU A 1 89 ? -2.500 -14.727 -8.241 1.00 95.44 89 LEU A C 1
ATOM 706 O O . LEU A 1 89 ? -2.108 -15.406 -9.191 1.00 95.44 89 LEU A O 1
ATOM 710 N N . TYR A 1 90 ? -3.572 -13.928 -8.343 1.00 94.25 90 TYR A N 1
ATOM 711 C CA . TYR A 1 90 ? -4.301 -13.715 -9.597 1.00 94.25 90 TYR A CA 1
ATOM 712 C C . TYR A 1 90 ? -3.406 -13.164 -10.719 1.00 94.25 90 TYR A C 1
ATOM 714 O O . TYR A 1 90 ? -3.636 -13.486 -11.883 1.00 94.25 90 TYR A O 1
ATOM 722 N N . ASN A 1 91 ? -2.357 -12.407 -10.382 1.00 92.44 91 ASN A N 1
ATOM 723 C CA . ASN A 1 91 ? -1.411 -11.862 -11.355 1.00 92.44 91 ASN A CA 1
ATOM 724 C C . ASN A 1 91 ? -0.644 -12.969 -12.090 1.00 92.44 91 ASN A C 1
ATOM 726 O O . ASN A 1 91 ? -0.413 -12.873 -13.292 1.00 92.44 91 ASN A O 1
ATOM 730 N N . TYR A 1 92 ? -0.314 -14.057 -11.392 1.00 94.19 92 TYR A N 1
ATOM 731 C CA . TYR A 1 92 ? 0.270 -15.246 -12.013 1.00 94.19 92 TYR A CA 1
ATOM 732 C C . TYR A 1 92 ? -0.792 -16.019 -12.805 1.00 94.19 92 TYR A C 1
ATOM 734 O O . TYR A 1 92 ? -0.609 -16.334 -13.978 1.00 94.19 92 TYR A O 1
ATOM 742 N N . LEU A 1 93 ? -1.935 -16.295 -12.168 1.00 94.19 93 LEU A N 1
ATOM 743 C CA . LEU A 1 93 ? -2.951 -17.209 -12.697 1.00 94.19 93 LEU A CA 1
ATOM 744 C C . LEU A 1 93 ? -3.711 -16.663 -13.914 1.00 94.19 93 LEU A C 1
ATOM 746 O O . LEU A 1 93 ? -4.120 -17.448 -14.766 1.00 94.19 93 LEU A O 1
ATOM 750 N N . LEU A 1 94 ? -3.947 -15.349 -13.970 1.00 92.94 94 LEU A N 1
ATOM 751 C CA . LEU A 1 94 ? -4.814 -14.709 -14.965 1.00 92.94 94 LEU A CA 1
ATOM 752 C C . LEU A 1 94 ? -4.082 -13.696 -15.846 1.00 92.94 94 LEU A C 1
ATOM 754 O O . LEU A 1 94 ? -4.479 -13.516 -16.994 1.00 92.94 94 LEU A O 1
ATOM 758 N N . LEU A 1 95 ? -3.042 -13.033 -15.325 1.00 90.06 95 LEU A N 1
ATOM 759 C CA . LEU A 1 95 ? -2.294 -12.009 -16.067 1.00 90.06 95 LEU A CA 1
ATOM 760 C C . LEU A 1 95 ? -0.952 -12.513 -16.618 1.00 90.06 95 LEU A C 1
ATOM 762 O O . LEU A 1 95 ? -0.284 -11.780 -17.341 1.00 90.06 95 LEU A O 1
ATOM 766 N N . GLY A 1 96 ? -0.562 -13.755 -16.306 1.00 90.50 96 GLY A N 1
ATOM 767 C CA . GLY A 1 96 ? 0.644 -14.388 -16.844 1.00 90.50 96 GLY A CA 1
ATOM 768 C C . GLY A 1 96 ? 1.960 -13.792 -16.338 1.00 90.50 96 GLY A C 1
ATOM 769 O O . GLY A 1 96 ? 2.983 -13.946 -17.004 1.00 90.50 96 GLY A O 1
ATOM 770 N N . GLN A 1 97 ? 1.953 -13.105 -15.191 1.00 89.12 97 GLN A N 1
ATOM 771 C CA . GLN A 1 97 ? 3.183 -12.600 -14.574 1.00 89.12 97 GLN A CA 1
ATOM 772 C C . GLN A 1 97 ? 4.078 -13.745 -14.085 1.00 89.12 97 GLN A C 1
ATOM 774 O O . GLN A 1 97 ? 3.591 -14.833 -13.789 1.00 89.12 97 GLN A O 1
ATOM 779 N N . ASP A 1 98 ? 5.386 -13.500 -13.967 1.00 91.50 98 ASP A N 1
ATOM 780 C CA . ASP A 1 98 ? 6.339 -14.491 -13.457 1.00 91.50 98 ASP A CA 1
ATOM 781 C C . ASP A 1 98 ? 6.039 -14.905 -12.001 1.00 91.50 98 ASP A C 1
ATOM 783 O O . ASP A 1 98 ? 5.678 -14.084 -11.153 1.00 91.50 98 ASP A O 1
ATOM 787 N N . LEU A 1 99 ? 6.230 -16.194 -11.698 1.00 91.06 99 LEU A N 1
ATOM 788 C CA . LEU A 1 99 ? 5.910 -16.761 -10.389 1.00 91.06 99 LEU A CA 1
ATOM 789 C C . LEU A 1 99 ? 6.774 -16.167 -9.274 1.00 91.06 99 LEU A C 1
ATOM 791 O O . LEU A 1 99 ? 6.255 -15.879 -8.196 1.00 91.06 99 LEU A O 1
ATOM 795 N N . VAL A 1 100 ? 8.079 -15.994 -9.500 1.00 89.25 100 VAL A N 1
ATOM 796 C CA . VAL A 1 100 ? 8.988 -15.465 -8.473 1.00 89.25 100 VAL A CA 1
ATOM 797 C C . VAL A 1 100 ? 8.601 -14.027 -8.146 1.00 89.25 100 VAL A C 1
ATOM 799 O O . VAL A 1 100 ? 8.467 -13.683 -6.968 1.00 89.25 100 VAL A O 1
ATOM 802 N N . THR A 1 101 ? 8.324 -13.221 -9.169 1.00 84.75 101 THR A N 1
ATOM 803 C CA . THR A 1 101 ? 7.839 -11.844 -9.010 1.00 84.75 101 THR A CA 1
ATOM 804 C C . THR A 1 101 ? 6.535 -11.786 -8.217 1.00 84.75 101 THR A C 1
ATOM 806 O O . THR A 1 101 ? 6.445 -11.039 -7.242 1.00 84.75 101 THR A O 1
ATOM 809 N N . VAL A 1 102 ? 5.544 -12.613 -8.557 1.00 91.06 102 VAL A N 1
ATOM 810 C CA . VAL A 1 102 ? 4.246 -12.632 -7.860 1.00 91.06 102 VAL A CA 1
ATOM 811 C C . VAL A 1 102 ? 4.377 -13.126 -6.420 1.00 91.06 102 VAL A C 1
ATOM 813 O O . VAL A 1 102 ? 3.699 -12.612 -5.529 1.00 91.06 102 VAL A O 1
ATOM 816 N N . LEU A 1 103 ? 5.263 -14.085 -6.140 1.00 91.56 103 LEU A N 1
ATOM 817 C CA . LEU A 1 103 ? 5.524 -14.533 -4.770 1.00 91.56 103 LEU A CA 1
ATOM 818 C C . LEU A 1 103 ? 6.162 -13.423 -3.931 1.00 91.56 103 LEU A C 1
ATOM 820 O O . LEU A 1 103 ? 5.723 -13.186 -2.804 1.00 91.56 103 LEU A O 1
ATOM 824 N N . LEU A 1 104 ? 7.145 -12.704 -4.478 1.00 88.62 104 LEU A N 1
ATOM 825 C CA . LEU A 1 104 ? 7.738 -11.543 -3.812 1.00 88.62 104 LEU A CA 1
ATOM 826 C C . LEU A 1 104 ? 6.686 -10.451 -3.576 1.00 88.62 104 LEU A C 1
ATOM 828 O O . LEU A 1 104 ? 6.533 -9.981 -2.447 1.00 88.62 104 LEU A O 1
ATOM 832 N N . GLN A 1 105 ? 5.896 -10.117 -4.598 1.00 89.44 105 GLN A N 1
ATOM 833 C CA . GLN A 1 105 ? 4.786 -9.170 -4.495 1.00 89.44 105 GLN A CA 1
ATOM 834 C C . GLN A 1 105 ? 3.791 -9.584 -3.405 1.00 89.44 105 GLN A C 1
ATOM 836 O O . GLN A 1 105 ? 3.404 -8.762 -2.579 1.00 89.44 105 GLN A O 1
ATOM 841 N N . SER A 1 106 ? 3.425 -10.864 -3.344 1.00 93.19 106 SER A N 1
ATOM 842 C CA . SER A 1 106 ? 2.486 -11.390 -2.352 1.00 93.19 106 SER A CA 1
ATOM 843 C C . SER A 1 106 ? 3.034 -11.249 -0.931 1.00 93.19 106 SER A C 1
ATOM 845 O O . SER A 1 106 ? 2.310 -10.826 -0.032 1.00 93.19 106 SER A O 1
ATOM 847 N N . VAL A 1 107 ? 4.321 -11.535 -0.704 1.00 92.50 107 VAL A N 1
ATOM 848 C CA . VAL A 1 107 ? 4.941 -11.342 0.617 1.00 92.50 107 VAL A CA 1
ATOM 849 C C . VAL A 1 107 ? 4.964 -9.858 0.999 1.00 92.50 107 VAL A C 1
ATOM 851 O O . VAL A 1 107 ? 4.605 -9.524 2.129 1.00 92.50 107 VAL A O 1
ATOM 854 N N . ALA A 1 108 ? 5.310 -8.958 0.074 1.00 90.38 108 ALA A N 1
ATOM 855 C CA . ALA A 1 108 ? 5.247 -7.513 0.310 1.00 90.38 108 ALA A CA 1
ATOM 856 C C . ALA A 1 108 ? 3.812 -7.049 0.628 1.00 90.38 108 ALA A C 1
ATOM 858 O O . ALA A 1 108 ? 3.589 -6.286 1.576 1.00 90.38 108 ALA A O 1
ATOM 859 N N . ALA A 1 109 ? 2.826 -7.582 -0.099 1.00 93.00 109 ALA A N 1
ATOM 860 C CA . ALA A 1 109 ? 1.410 -7.285 0.069 1.00 93.00 109 ALA A CA 1
ATOM 861 C C . ALA A 1 109 ? 0.876 -7.680 1.454 1.00 93.00 109 ALA A C 1
ATOM 863 O O . ALA A 1 109 ? -0.056 -7.038 1.930 1.00 93.00 109 ALA A O 1
ATOM 864 N N . ILE A 1 110 ? 1.480 -8.640 2.168 1.00 94.75 110 ILE A N 1
ATOM 865 C CA . ILE A 1 110 ? 1.121 -8.911 3.574 1.00 94.75 110 ILE A CA 1
ATOM 866 C C . ILE A 1 110 ? 1.377 -7.661 4.426 1.00 94.75 110 ILE A C 1
ATOM 868 O O . ILE A 1 110 ? 0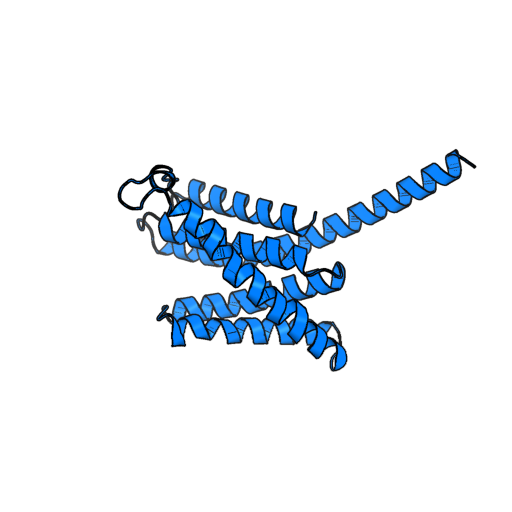.487 -7.189 5.140 1.00 94.75 110 ILE A O 1
ATOM 872 N N . PHE A 1 111 ? 2.586 -7.101 4.344 1.00 93.19 111 PHE A N 1
ATOM 873 C CA . PHE A 1 111 ? 3.018 -5.987 5.191 1.00 93.19 111 PHE A CA 1
ATOM 874 C C . PHE A 1 111 ? 2.321 -4.677 4.824 1.00 93.19 111 PHE A C 1
ATOM 876 O O . PHE A 1 111 ? 1.826 -3.971 5.711 1.00 93.19 111 PHE A O 1
ATOM 883 N N . VAL A 1 112 ? 2.207 -4.384 3.527 1.00 93.06 112 VAL A N 1
ATOM 884 C CA . VAL A 1 112 ? 1.438 -3.234 3.027 1.00 93.06 112 VAL A CA 1
ATOM 885 C C . VAL A 1 112 ? -0.045 -3.415 3.372 1.00 93.06 112 VAL A C 1
ATOM 887 O O . VAL A 1 112 ? -0.670 -2.525 3.950 1.00 93.06 112 VAL A O 1
ATOM 890 N N . GLY A 1 113 ? -0.570 -4.621 3.145 1.00 96.12 113 GLY A N 1
ATOM 891 C CA . GLY A 1 113 ? -1.873 -5.137 3.563 1.00 96.12 113 GLY A CA 1
ATOM 892 C C . GLY A 1 113 ? -2.272 -4.722 4.974 1.00 96.12 113 GLY A C 1
ATOM 893 O O . GLY A 1 113 ? -3.265 -4.015 5.200 1.00 96.12 113 GLY A O 1
ATOM 894 N N . MET A 1 114 ? -1.441 -5.149 5.922 1.00 96.44 114 MET A N 1
ATOM 895 C CA . MET A 1 114 ? -1.589 -4.891 7.349 1.00 96.44 114 MET A CA 1
ATOM 896 C C . MET A 1 114 ? -1.442 -3.402 7.689 1.00 96.44 114 MET A C 1
ATOM 898 O O . MET A 1 114 ? -2.241 -2.873 8.465 1.00 96.44 114 MET A O 1
ATOM 902 N N . SER A 1 115 ? -0.462 -2.716 7.098 1.00 94.88 115 SER A N 1
ATOM 903 C CA . SER A 1 115 ? -0.194 -1.292 7.343 1.00 94.88 115 SER A CA 1
ATOM 904 C C . SER A 1 115 ? -1.369 -0.404 6.925 1.00 94.88 115 SER A C 1
ATOM 906 O O . SER A 1 115 ? -1.807 0.456 7.692 1.00 94.88 115 SER A O 1
ATOM 908 N N . LEU A 1 116 ? -1.945 -0.654 5.748 1.00 96.12 116 LEU A N 1
ATOM 909 C CA . LEU A 1 116 ? -3.122 0.063 5.257 1.00 96.12 116 LEU A CA 1
ATOM 910 C C . LEU A 1 116 ? -4.371 -0.263 6.088 1.00 96.12 116 LEU A C 1
ATOM 912 O O . LEU A 1 116 ? -5.129 0.642 6.432 1.00 96.12 116 LEU A O 1
ATOM 916 N N . SER A 1 117 ? -4.549 -1.519 6.513 1.00 97.75 117 SER A N 1
ATOM 917 C CA . SER A 1 117 ? -5.642 -1.899 7.426 1.00 97.75 117 SER A CA 1
ATOM 918 C C . SER A 1 117 ? -5.572 -1.150 8.756 1.00 97.75 117 SER A C 1
ATOM 920 O O . SER A 1 117 ? -6.579 -0.644 9.254 1.00 97.75 117 SER A O 1
ATOM 922 N N . TYR A 1 118 ? -4.370 -1.051 9.332 1.00 96.06 118 TYR A N 1
ATOM 923 C CA . TYR A 1 118 ? -4.124 -0.254 10.530 1.00 96.06 118 TYR A CA 1
ATOM 924 C C . TYR A 1 118 ? -4.480 1.220 10.303 1.00 96.06 118 TYR A C 1
ATOM 926 O O . TYR A 1 118 ? -5.139 1.826 11.150 1.00 96.06 118 TYR A O 1
ATOM 934 N N . LEU A 1 119 ? -4.088 1.781 9.157 1.00 94.25 119 LEU A N 1
ATOM 935 C CA . LEU A 1 119 ? -4.360 3.169 8.799 1.00 94.25 119 LEU A CA 1
ATOM 936 C C . LEU A 1 119 ? -5.866 3.449 8.712 1.00 94.25 119 LEU A C 1
ATOM 938 O O . LEU A 1 119 ? -6.341 4.408 9.322 1.00 94.25 119 LEU A O 1
ATOM 942 N N . VAL A 1 120 ? -6.622 2.584 8.030 1.00 95.75 120 VAL A N 1
ATOM 943 C CA . VAL A 1 120 ? -8.082 2.715 7.897 1.00 95.75 120 VAL A CA 1
ATOM 944 C C . VAL A 1 120 ? -8.769 2.663 9.255 1.00 95.75 120 VAL A C 1
ATOM 946 O O . VAL A 1 120 ? -9.635 3.487 9.533 1.00 95.75 120 VAL A O 1
ATOM 949 N N . ILE A 1 121 ? -8.357 1.747 10.135 1.00 95.50 121 ILE A N 1
ATOM 950 C CA . ILE A 1 121 ? -8.928 1.648 11.485 1.00 95.50 121 ILE A CA 1
ATOM 951 C C . ILE A 1 121 ? -8.592 2.886 12.318 1.00 95.50 121 ILE A C 1
ATOM 953 O O . ILE A 1 121 ? -9.452 3.395 13.032 1.00 95.50 121 ILE A O 1
ATOM 957 N N . LYS A 1 122 ? -7.354 3.377 12.231 1.00 92.06 122 LYS A N 1
ATOM 958 C CA . LYS A 1 122 ? -6.880 4.523 13.012 1.00 92.06 122 LYS A CA 1
ATOM 959 C C . LYS A 1 122 ? -7.552 5.835 12.617 1.00 92.06 122 LYS A C 1
ATOM 961 O O . LYS A 1 122 ? -7.849 6.637 13.494 1.00 92.06 122 LYS A O 1
ATOM 966 N N . PHE A 1 123 ? -7.755 6.059 11.322 1.00 90.19 123 PHE A N 1
ATOM 967 C CA . PHE A 1 123 ? -8.309 7.309 10.793 1.00 90.19 123 PHE A CA 1
ATOM 968 C C . PHE A 1 123 ? -9.786 7.209 10.410 1.00 90.19 123 PHE A C 1
ATOM 970 O O . PHE A 1 123 ? -10.354 8.191 9.941 1.00 90.19 123 PHE A O 1
ATOM 977 N N . ASN A 1 124 ? -10.400 6.037 10.599 1.00 93.25 124 ASN A N 1
ATOM 978 C CA . ASN A 1 124 ? -11.789 5.747 10.249 1.00 93.25 124 ASN A CA 1
ATOM 979 C C . ASN A 1 124 ? -12.157 6.193 8.819 1.00 93.25 124 ASN A C 1
ATOM 981 O O . ASN A 1 124 ? -13.215 6.766 8.572 1.00 93.25 124 ASN A O 1
ATOM 985 N N . SER A 1 125 ? -11.242 5.982 7.873 1.00 94.25 125 SER A N 1
ATOM 986 C CA . SER A 1 125 ? -11.397 6.399 6.482 1.00 94.25 125 SER A CA 1
ATOM 987 C C . SER A 1 125 ? -10.582 5.495 5.569 1.00 94.25 125 SER A C 1
ATOM 989 O O . SER A 1 125 ? -9.428 5.189 5.868 1.00 94.25 125 SER A O 1
ATOM 991 N N . ILE A 1 126 ? -11.170 5.098 4.440 1.00 96.19 126 ILE A N 1
ATOM 992 C CA . ILE A 1 126 ? -10.476 4.334 3.393 1.00 96.19 126 ILE A CA 1
ATOM 993 C C . ILE A 1 126 ? -9.642 5.232 2.474 1.00 96.19 126 ILE A C 1
ATOM 995 O O . ILE A 1 126 ? -8.701 4.763 1.842 1.00 96.19 126 ILE A O 1
ATOM 999 N N . LEU A 1 127 ? -9.945 6.535 2.426 1.00 95.12 127 LEU A N 1
ATOM 1000 C CA . LEU A 1 127 ? -9.313 7.469 1.495 1.00 95.12 127 LEU A CA 1
ATOM 1001 C C . LEU A 1 127 ? -7.783 7.533 1.654 1.00 95.12 127 LEU A C 1
ATOM 1003 O O . LEU A 1 127 ? -7.090 7.519 0.639 1.00 95.12 127 LEU A O 1
ATOM 1007 N N . PRO A 1 128 ? -7.209 7.552 2.876 1.00 92.38 128 PRO A N 1
ATOM 1008 C CA . PRO A 1 128 ? -5.763 7.502 3.022 1.00 92.38 128 PRO A CA 1
ATOM 1009 C C . PRO A 1 128 ? -5.128 6.242 2.433 1.00 92.38 128 PRO A C 1
ATOM 1011 O O . PRO A 1 128 ? -4.019 6.332 1.919 1.00 92.38 128 PRO A O 1
ATOM 1014 N N . ALA A 1 129 ? -5.815 5.097 2.497 1.00 95.00 129 ALA A N 1
ATOM 1015 C CA . ALA A 1 129 ? -5.306 3.853 1.938 1.00 95.00 129 ALA A CA 1
ATOM 1016 C C . ALA A 1 129 ? -5.338 3.869 0.405 1.00 95.00 129 ALA A C 1
ATOM 1018 O O . ALA A 1 129 ? -4.317 3.566 -0.200 1.00 95.00 129 ALA A O 1
ATOM 1019 N N . ILE A 1 130 ? -6.437 4.349 -0.195 1.00 95.88 130 ILE A N 1
ATOM 1020 C CA . ILE A 1 130 ? -6.565 4.560 -1.651 1.00 95.88 130 ILE A CA 1
ATOM 1021 C C . ILE A 1 130 ? -5.417 5.413 -2.179 1.00 95.88 130 ILE A C 1
ATOM 1023 O O . ILE A 1 130 ? -4.738 5.016 -3.116 1.00 95.88 130 ILE A O 1
ATOM 1027 N N . LEU A 1 131 ? -5.154 6.566 -1.557 1.00 94.56 131 LEU A N 1
ATOM 1028 C CA . LEU A 1 131 ? -4.114 7.483 -2.034 1.00 94.56 131 LEU A CA 1
ATOM 1029 C C . LEU A 1 131 ? -2.707 6.879 -1.953 1.00 94.56 131 LEU A C 1
ATOM 1031 O O . LEU A 1 131 ? -1.891 7.106 -2.845 1.00 94.56 131 LEU A O 1
ATOM 1035 N N . ILE A 1 132 ? -2.413 6.128 -0.890 1.00 92.75 132 ILE A N 1
ATOM 1036 C CA . ILE A 1 132 ? -1.102 5.495 -0.716 1.00 92.75 132 ILE A CA 1
ATOM 1037 C C . ILE A 1 132 ? -0.942 4.331 -1.689 1.00 92.75 132 ILE A C 1
ATOM 1039 O O . ILE A 1 132 ? 0.083 4.258 -2.355 1.00 92.75 132 ILE A O 1
ATOM 1043 N N . HIS A 1 133 ? -1.942 3.457 -1.797 1.00 94.00 133 HIS A N 1
ATOM 1044 C CA . HIS A 1 133 ? -1.899 2.314 -2.702 1.00 94.00 133 HIS A CA 1
ATOM 1045 C C . HIS A 1 133 ? -1.806 2.759 -4.163 1.00 94.00 133 HIS A C 1
ATOM 1047 O O . HIS A 1 133 ? -0.887 2.351 -4.859 1.00 94.00 133 HIS A O 1
ATOM 1053 N N . TYR A 1 134 ? -2.635 3.722 -4.570 1.00 93.56 134 TYR A N 1
ATOM 1054 C CA . TYR A 1 134 ? -2.523 4.375 -5.872 1.00 93.56 134 TYR A CA 1
ATOM 1055 C C . TYR A 1 134 ? -1.110 4.912 -6.141 1.00 93.56 134 TYR A C 1
ATOM 1057 O O . TYR A 1 134 ? -0.563 4.729 -7.225 1.00 93.56 134 TYR A O 1
ATOM 1065 N N . SER A 1 135 ? -0.493 5.559 -5.145 1.00 91.62 135 SER A N 1
ATOM 1066 C CA . SER A 1 135 ? 0.873 6.075 -5.291 1.00 91.62 135 SER A CA 1
ATOM 1067 C C . SER A 1 135 ? 1.893 4.951 -5.479 1.00 91.62 135 SER A C 1
ATOM 1069 O O . SER A 1 135 ? 2.853 5.136 -6.224 1.00 91.62 135 SER A O 1
ATOM 1071 N N . ILE A 1 136 ? 1.701 3.799 -4.827 1.00 89.88 136 ILE A N 1
ATOM 1072 C CA . ILE A 1 136 ? 2.541 2.609 -5.014 1.00 89.88 136 ILE A CA 1
ATOM 1073 C C . ILE A 1 136 ? 2.405 2.098 -6.451 1.00 89.88 136 ILE A C 1
ATOM 1075 O O . ILE A 1 136 ? 3.420 1.982 -7.133 1.00 89.88 136 ILE A O 1
ATOM 1079 N N . ASP A 1 137 ? 1.181 1.901 -6.938 1.00 89.69 137 ASP A N 1
ATOM 1080 C CA . ASP A 1 137 ? 0.919 1.375 -8.284 1.00 89.69 137 ASP A CA 1
ATOM 1081 C C . ASP A 1 137 ? 1.484 2.281 -9.379 1.00 89.69 137 ASP A C 1
ATOM 1083 O O . ASP A 1 137 ? 2.219 1.825 -10.252 1.00 89.69 137 ASP A O 1
ATOM 1087 N N . VAL A 1 138 ? 1.218 3.589 -9.296 1.00 87.31 138 VAL A N 1
ATOM 1088 C CA . VAL A 1 138 ? 1.774 4.584 -10.228 1.00 87.31 138 VAL A CA 1
ATOM 1089 C C . VAL A 1 138 ? 3.296 4.527 -10.250 1.00 87.31 138 VAL A C 1
ATOM 1091 O O . VAL A 1 138 ? 3.901 4.569 -11.321 1.00 87.31 138 VAL A O 1
ATOM 1094 N N . THR A 1 139 ? 3.917 4.444 -9.072 1.00 84.19 139 THR A N 1
ATOM 1095 C CA . THR A 1 139 ? 5.375 4.378 -8.956 1.00 84.19 139 THR A CA 1
ATOM 1096 C C . THR A 1 139 ? 5.910 3.136 -9.659 1.00 84.19 139 THR A C 1
ATOM 1098 O O . THR A 1 139 ? 6.842 3.246 -10.449 1.00 84.19 139 THR A O 1
ATOM 1101 N N . LEU A 1 140 ? 5.307 1.972 -9.413 1.00 80.81 140 LEU A N 1
ATOM 1102 C CA . LEU A 1 140 ? 5.742 0.711 -10.009 1.00 80.81 140 LEU A CA 1
ATOM 1103 C C . LEU A 1 140 ? 5.565 0.692 -11.520 1.00 80.81 140 LEU A C 1
ATOM 1105 O O . LEU A 1 140 ? 6.518 0.370 -12.219 1.00 80.81 140 LEU A O 1
ATOM 1109 N N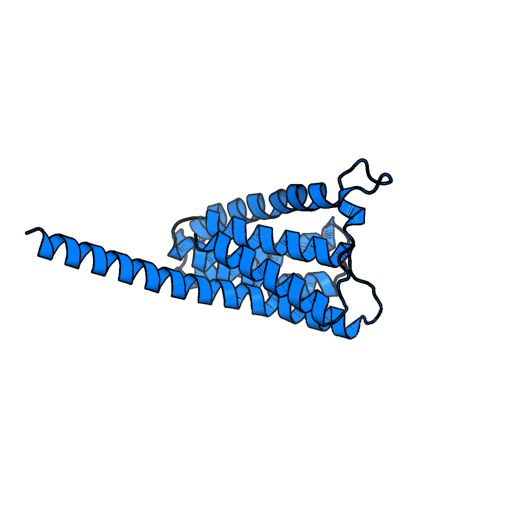 . PHE A 1 141 ? 4.415 1.135 -12.029 1.00 80.69 141 PHE A N 1
ATOM 1110 C CA . PHE A 1 141 ? 4.214 1.236 -13.471 1.00 80.69 141 PHE A CA 1
ATOM 1111 C C . PHE A 1 141 ? 5.248 2.162 -14.116 1.00 80.69 141 PHE A C 1
ATOM 1113 O O . PHE A 1 141 ? 5.868 1.789 -15.105 1.00 80.69 141 PHE A O 1
ATOM 1120 N N . ILE A 1 142 ? 5.498 3.348 -13.552 1.00 77.12 142 ILE A N 1
ATOM 1121 C CA . ILE A 1 142 ? 6.493 4.276 -14.112 1.00 77.12 142 ILE A CA 1
ATOM 1122 C C . ILE A 1 142 ? 7.881 3.643 -14.170 1.00 77.12 142 ILE A C 1
ATOM 1124 O O . ILE A 1 142 ? 8.578 3.824 -15.169 1.00 77.12 142 ILE A O 1
ATOM 1128 N N . ILE A 1 143 ? 8.274 2.921 -13.123 1.00 73.75 143 ILE A N 1
ATOM 1129 C CA . ILE A 1 143 ? 9.560 2.235 -13.087 1.00 73.75 143 ILE A CA 1
ATOM 1130 C C . ILE A 1 143 ? 9.589 1.144 -14.167 1.00 73.75 143 ILE A C 1
ATOM 1132 O O . ILE A 1 143 ? 10.476 1.182 -15.014 1.00 73.75 143 ILE A O 1
ATOM 1136 N N . ASP A 1 144 ? 8.592 0.261 -14.230 1.00 73.00 144 ASP A N 1
ATOM 1137 C CA . ASP A 1 144 ? 8.535 -0.832 -15.215 1.00 73.00 144 ASP A CA 1
ATOM 1138 C C . ASP A 1 144 ? 8.624 -0.331 -16.673 1.00 73.00 144 ASP A C 1
ATOM 1140 O O . ASP A 1 144 ? 9.227 -0.990 -17.519 1.00 73.00 144 ASP A O 1
ATOM 1144 N N . PHE A 1 145 ? 8.084 0.859 -16.972 1.00 68.56 145 PHE A N 1
ATOM 1145 C CA . PHE A 1 145 ? 8.146 1.478 -18.305 1.00 68.56 145 PHE A CA 1
ATOM 1146 C C . PHE A 1 145 ? 9.449 2.248 -18.613 1.00 68.56 145 PHE A C 1
ATOM 1148 O O . PHE A 1 145 ? 9.658 2.614 -19.769 1.00 68.56 145 PHE A O 1
ATOM 1155 N N . ASN A 1 146 ? 10.308 2.542 -17.626 1.00 65.19 146 ASN A N 1
ATOM 1156 C CA . ASN A 1 146 ? 11.469 3.444 -17.785 1.00 65.19 146 ASN A CA 1
ATOM 1157 C C . ASN A 1 146 ? 12.804 2.881 -17.259 1.00 65.19 146 ASN A C 1
ATOM 1159 O O . ASN A 1 146 ? 13.787 3.628 -17.197 1.00 65.19 146 ASN A O 1
ATOM 1163 N N . ILE A 1 147 ? 12.874 1.608 -16.856 1.00 61.22 147 ILE A N 1
ATOM 1164 C CA . ILE A 1 147 ? 14.156 1.011 -16.469 1.00 61.22 147 ILE A CA 1
ATOM 1165 C C . ILE A 1 147 ? 14.999 0.701 -17.706 1.00 61.22 147 ILE A C 1
ATOM 1167 O O . ILE A 1 147 ? 14.641 -0.123 -18.547 1.00 61.22 147 ILE A O 1
ATOM 1171 N N . ASP A 1 148 ? 16.178 1.316 -17.747 1.00 56.38 148 ASP A N 1
ATOM 1172 C CA . ASP A 1 148 ? 17.292 0.853 -18.564 1.00 56.38 148 ASP A CA 1
ATOM 1173 C C . ASP A 1 148 ? 17.881 -0.395 -17.882 1.00 56.38 148 ASP A C 1
ATOM 1175 O O . ASP A 1 148 ? 18.392 -0.327 -16.760 1.00 56.38 148 ASP A O 1
ATOM 1179 N N . GLN A 1 149 ? 17.749 -1.568 -18.510 1.00 59.12 149 GLN A N 1
ATOM 1180 C CA . GLN A 1 149 ? 18.092 -2.878 -17.924 1.00 59.12 149 GLN A CA 1
ATOM 1181 C C . GLN A 1 149 ? 19.611 -3.135 -17.830 1.00 59.12 149 GLN A C 1
ATOM 1183 O O . GLN A 1 149 ? 20.076 -4.268 -17.924 1.00 59.12 149 GLN A O 1
ATOM 1188 N N . GLY A 1 150 ? 20.418 -2.092 -17.631 1.00 58.06 150 GLY A N 1
ATOM 1189 C CA . GLY A 1 150 ? 21.877 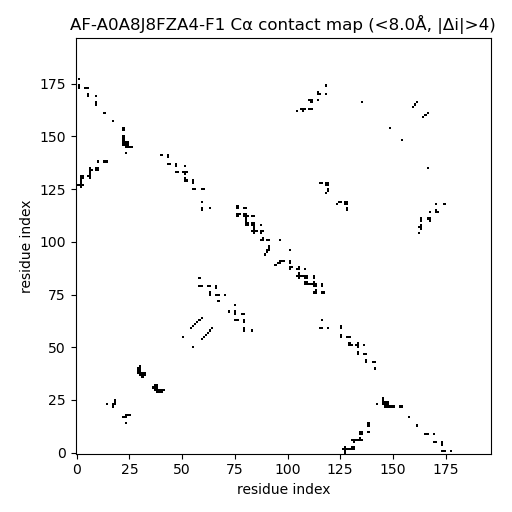-2.193 -17.597 1.00 58.06 150 GLY A CA 1
ATOM 1190 C C . GLY A 1 150 ? 22.431 -2.987 -16.405 1.00 58.06 150 GLY A C 1
ATOM 1191 O O . GLY A 1 150 ? 23.552 -3.489 -16.483 1.00 58.06 150 GLY A O 1
ATOM 1192 N N . ASN A 1 151 ? 21.678 -3.121 -15.299 1.00 68.62 151 ASN A N 1
ATOM 1193 C CA . ASN A 1 151 ? 22.082 -3.913 -14.129 1.00 68.62 151 ASN A CA 1
ATOM 1194 C C . ASN A 1 151 ? 20.887 -4.546 -13.385 1.00 68.62 151 ASN A C 1
ATOM 1196 O O . ASN A 1 151 ? 20.342 -3.979 -12.436 1.00 68.62 151 ASN A O 1
ATOM 1200 N N . GLU A 1 152 ? 20.531 -5.769 -13.780 1.00 71.94 152 GLU A N 1
ATOM 1201 C CA . GLU A 1 152 ? 19.411 -6.548 -13.228 1.00 71.94 152 GLU A CA 1
ATOM 1202 C C . GLU A 1 152 ? 19.478 -6.745 -11.699 1.00 71.94 152 GLU A C 1
ATOM 1204 O O . GLU A 1 152 ? 18.450 -6.755 -11.015 1.00 71.94 152 GLU A O 1
ATOM 1209 N N . THR A 1 153 ? 20.683 -6.863 -11.126 1.00 75.69 153 THR A N 1
ATOM 1210 C CA . THR A 1 153 ? 20.862 -7.110 -9.683 1.00 75.69 153 THR A CA 1
ATOM 1211 C C . THR A 1 153 ? 20.544 -5.869 -8.851 1.00 75.69 153 THR A C 1
ATOM 1213 O O . THR A 1 153 ? 19.802 -5.963 -7.871 1.00 75.69 153 THR A O 1
ATOM 1216 N N . LEU A 1 154 ? 21.068 -4.699 -9.236 1.00 74.19 154 LEU A N 1
ATOM 1217 C CA . LEU A 1 154 ? 20.764 -3.439 -8.545 1.00 74.19 154 LEU A CA 1
ATOM 1218 C C . LEU A 1 154 ? 19.283 -3.082 -8.668 1.00 74.19 154 LEU A C 1
ATOM 1220 O O . LEU A 1 154 ? 18.672 -2.697 -7.672 1.00 74.19 154 LEU A O 1
ATOM 1224 N N . THR A 1 155 ? 18.700 -3.292 -9.847 1.00 71.81 155 THR A N 1
ATOM 1225 C CA . THR A 1 155 ? 17.266 -3.124 -10.087 1.00 71.81 155 THR A CA 1
ATOM 1226 C C . THR A 1 155 ? 16.435 -4.010 -9.158 1.00 71.81 155 THR A C 1
ATOM 1228 O O . THR A 1 155 ? 15.547 -3.520 -8.465 1.00 71.81 155 THR A O 1
ATOM 1231 N N . THR A 1 156 ? 16.762 -5.298 -9.047 1.00 73.56 156 THR A N 1
ATOM 1232 C CA . THR A 1 156 ? 16.026 -6.229 -8.174 1.00 73.56 156 THR A CA 1
ATOM 1233 C C . THR A 1 156 ? 16.127 -5.842 -6.695 1.00 73.56 156 THR A C 1
ATOM 1235 O O . THR A 1 156 ? 15.120 -5.818 -5.986 1.00 73.56 156 THR A O 1
ATOM 1238 N N . ILE A 1 157 ? 17.326 -5.493 -6.212 1.00 75.56 157 ILE A N 1
ATOM 1239 C CA . ILE A 1 157 ? 17.531 -5.039 -4.825 1.00 75.56 157 ILE A CA 1
ATOM 1240 C C . ILE A 1 157 ? 16.730 -3.762 -4.553 1.00 75.56 157 ILE A C 1
ATOM 1242 O O . ILE A 1 157 ? 16.094 -3.638 -3.503 1.00 75.56 157 ILE A O 1
ATOM 1246 N N . PHE A 1 158 ? 16.736 -2.831 -5.506 1.00 77.69 158 PHE A N 1
ATOM 1247 C CA . PHE A 1 158 ? 15.967 -1.600 -5.436 1.00 77.69 158 PHE A CA 1
ATOM 1248 C C . PHE A 1 158 ? 14.467 -1.880 -5.290 1.00 77.69 158 PHE A C 1
ATOM 1250 O O . PHE A 1 158 ? 13.859 -1.397 -4.331 1.00 77.69 158 PHE A O 1
ATOM 1257 N N . TYR A 1 159 ? 13.894 -2.733 -6.147 1.00 73.81 159 TYR A N 1
ATOM 1258 C CA . TYR A 1 159 ? 12.492 -3.145 -6.039 1.00 73.81 159 TYR A CA 1
ATOM 1259 C C . TYR A 1 159 ? 12.179 -3.772 -4.682 1.00 73.81 159 TYR A C 1
ATOM 1261 O O . TYR A 1 159 ? 11.183 -3.405 -4.068 1.00 73.81 159 TYR A O 1
ATOM 1269 N N . ILE A 1 160 ? 13.031 -4.659 -4.160 1.00 73.88 160 ILE A N 1
ATOM 1270 C CA . ILE A 1 160 ? 12.801 -5.289 -2.851 1.00 73.88 160 ILE A CA 1
ATOM 1271 C C . ILE A 1 160 ? 12.742 -4.236 -1.731 1.00 73.88 160 ILE A C 1
ATOM 1273 O O . ILE A 1 160 ? 11.826 -4.253 -0.908 1.00 73.88 160 ILE A O 1
ATOM 1277 N N . ILE A 1 161 ? 13.676 -3.285 -1.687 1.00 73.56 161 ILE A N 1
ATOM 1278 C CA . ILE A 1 161 ? 13.701 -2.252 -0.636 1.00 73.56 161 ILE A CA 1
ATOM 1279 C C . ILE A 1 161 ? 12.475 -1.332 -0.739 1.00 73.56 161 ILE A C 1
ATOM 1281 O O . ILE A 1 161 ? 11.818 -1.037 0.269 1.00 73.56 161 ILE A O 1
ATOM 1285 N N . VAL A 1 162 ? 12.159 -0.909 -1.962 1.00 73.75 162 VAL A N 1
ATOM 1286 C CA . VAL A 1 162 ? 11.055 0.001 -2.278 1.00 73.75 162 VAL A CA 1
ATOM 1287 C C . VAL A 1 162 ? 9.690 -0.639 -2.043 1.00 73.75 162 VAL A C 1
ATOM 1289 O O . VAL A 1 162 ? 8.786 0.049 -1.580 1.00 73.75 162 VAL A O 1
ATOM 1292 N N . LEU A 1 163 ? 9.530 -1.933 -2.319 1.00 69.75 163 LEU A N 1
ATOM 1293 C CA . LEU A 1 163 ? 8.251 -2.635 -2.200 1.00 69.75 163 LEU A CA 1
ATOM 1294 C C . LEU A 1 163 ? 7.968 -3.135 -0.785 1.00 69.75 163 LEU A C 1
ATOM 1296 O O . LEU A 1 163 ? 6.834 -3.060 -0.316 1.00 69.75 163 LEU A O 1
ATOM 1300 N N . PHE A 1 164 ? 8.977 -3.656 -0.086 1.00 71.38 164 PHE A N 1
ATOM 1301 C CA . PHE A 1 164 ? 8.744 -4.356 1.179 1.00 71.38 164 PHE A CA 1
ATOM 1302 C C . PHE A 1 164 ? 8.822 -3.431 2.391 1.00 71.38 164 PHE A C 1
ATOM 1304 O O . PHE A 1 164 ? 8.006 -3.526 3.312 1.00 71.38 164 PHE A O 1
ATOM 1311 N N . ILE A 1 165 ? 9.822 -2.550 2.421 1.00 76.62 165 ILE A N 1
ATOM 1312 C CA . ILE A 1 165 ? 10.208 -1.845 3.648 1.00 76.62 165 ILE A CA 1
ATOM 1313 C C . ILE A 1 165 ? 9.666 -0.422 3.639 1.00 76.62 165 ILE A C 1
ATOM 1315 O O . ILE A 1 165 ? 9.021 0.010 4.599 1.00 76.62 165 ILE A O 1
ATOM 1319 N N . LEU A 1 166 ? 9.907 0.300 2.547 1.00 83.69 166 LEU A N 1
ATOM 1320 C CA . LEU A 1 166 ? 9.622 1.726 2.467 1.00 83.69 166 LEU A CA 1
ATOM 1321 C C . LEU A 1 166 ? 8.132 2.088 2.651 1.00 83.69 166 LEU A C 1
ATOM 1323 O O . LEU A 1 166 ? 7.861 2.980 3.459 1.00 83.69 166 LEU A O 1
ATOM 1327 N N . PRO A 1 167 ? 7.149 1.418 2.013 1.00 82.62 167 PRO A N 1
ATOM 1328 C CA . PRO A 1 167 ? 5.753 1.832 2.110 1.00 82.62 167 PRO A CA 1
ATOM 1329 C C . PRO A 1 167 ? 5.222 1.586 3.523 1.00 82.62 167 PRO A C 1
ATOM 1331 O O . PRO A 1 167 ? 4.656 2.484 4.145 1.00 82.62 167 PRO A O 1
ATOM 1334 N N . SER A 1 168 ? 5.485 0.398 4.077 1.00 84.56 168 SER A N 1
ATOM 1335 C CA . SER A 1 168 ? 5.099 0.026 5.442 1.00 84.56 168 SER A CA 1
ATOM 1336 C C . SER A 1 168 ? 5.694 0.982 6.483 1.00 84.56 168 SER A C 1
ATOM 1338 O O . SER A 1 168 ? 4.978 1.466 7.364 1.00 84.56 168 SER A O 1
ATOM 1340 N N . LEU A 1 169 ? 6.982 1.325 6.358 1.00 86.75 169 LEU A N 1
ATOM 1341 C CA . LEU A 1 169 ? 7.647 2.268 7.257 1.00 86.75 169 LEU A CA 1
ATOM 1342 C C . LEU A 1 169 ? 7.035 3.673 7.163 1.00 86.75 169 LEU A C 1
ATOM 1344 O O . LEU A 1 169 ? 6.707 4.267 8.192 1.00 86.75 169 LEU A O 1
ATOM 1348 N N . LEU A 1 170 ? 6.838 4.197 5.950 1.00 87.62 170 LEU A N 1
ATOM 1349 C CA . LEU A 1 170 ? 6.266 5.530 5.737 1.00 87.62 170 LEU A CA 1
ATOM 1350 C C . LEU A 1 170 ? 4.805 5.623 6.191 1.00 87.62 170 LEU A C 1
ATOM 1352 O O . LEU A 1 170 ? 4.408 6.657 6.731 1.00 87.62 170 LEU A O 1
ATOM 1356 N N . ILE A 1 171 ? 4.014 4.555 6.042 1.00 86.62 171 ILE A N 1
ATOM 1357 C CA . ILE A 1 171 ? 2.646 4.482 6.579 1.00 86.62 171 ILE A CA 1
ATOM 1358 C C . ILE A 1 171 ? 2.678 4.596 8.106 1.00 86.62 171 ILE A C 1
ATOM 1360 O O . ILE A 1 171 ? 1.944 5.402 8.688 1.00 86.62 171 ILE A O 1
ATOM 1364 N N . ILE A 1 172 ? 3.545 3.824 8.770 1.00 87.50 172 ILE A N 1
ATOM 1365 C CA . ILE A 1 172 ? 3.668 3.850 10.231 1.00 87.50 172 ILE A CA 1
ATOM 1366 C C . ILE A 1 172 ? 4.115 5.241 10.694 1.00 87.50 172 ILE A C 1
ATOM 1368 O O . ILE A 1 172 ? 3.427 5.845 11.523 1.00 87.50 172 ILE A O 1
ATOM 1372 N N . LEU A 1 173 ? 5.196 5.785 10.127 1.00 88.25 173 LEU A N 1
ATOM 1373 C CA . LEU A 1 173 ? 5.730 7.106 10.473 1.00 88.25 173 LEU A CA 1
ATOM 1374 C C . LEU A 1 173 ? 4.719 8.225 10.213 1.00 88.25 173 LEU A C 1
ATOM 1376 O O . LEU A 1 173 ? 4.445 9.019 11.115 1.00 88.25 173 LEU A O 1
ATOM 1380 N N . GLY A 1 174 ? 4.098 8.250 9.032 1.00 84.81 174 GLY A N 1
ATOM 1381 C CA . GLY A 1 174 ? 3.065 9.226 8.684 1.00 84.81 174 GLY A CA 1
ATOM 1382 C C . GLY A 1 174 ? 1.897 9.191 9.668 1.00 84.81 174 GLY A C 1
ATOM 1383 O O . GLY A 1 174 ? 1.415 10.232 10.116 1.00 84.81 174 GLY A O 1
ATOM 1384 N N . SER A 1 175 ? 1.500 7.995 10.113 1.00 85.06 175 SER A N 1
ATOM 1385 C CA . SER A 1 175 ? 0.455 7.848 11.124 1.00 85.06 175 SER A CA 1
ATOM 1386 C C . SER A 1 175 ? 0.869 8.378 12.508 1.00 85.06 175 SER A C 1
ATOM 1388 O O . SER A 1 175 ? 0.012 8.844 13.266 1.00 85.06 175 SER A O 1
ATOM 1390 N N . LEU A 1 176 ? 2.147 8.267 12.887 1.00 87.31 176 LEU A N 1
ATOM 1391 C CA . LEU A 1 176 ? 2.665 8.756 14.169 1.00 87.31 176 LEU A CA 1
ATOM 1392 C C . LEU A 1 176 ? 2.759 10.282 14.170 1.00 87.31 176 LEU A C 1
ATOM 1394 O O . LEU A 1 176 ? 2.321 10.914 15.131 1.00 87.31 176 LEU A O 1
ATOM 1398 N N . VAL A 1 177 ? 3.252 10.864 13.074 1.00 87.06 177 VAL A N 1
ATOM 1399 C CA . VAL A 1 177 ? 3.310 12.319 12.879 1.00 87.06 177 VAL A CA 1
ATOM 1400 C C . VAL A 1 177 ? 1.910 12.918 12.929 1.00 87.06 177 VAL A C 1
ATOM 1402 O O . VAL A 1 177 ? 1.673 13.836 13.707 1.00 87.06 177 VAL A O 1
ATOM 1405 N N . ALA A 1 178 ? 0.955 12.345 12.196 1.00 86.19 178 ALA A N 1
ATOM 1406 C CA . ALA A 1 178 ? -0.425 12.819 12.195 1.00 86.19 178 ALA A CA 1
ATOM 1407 C C . ALA A 1 178 ? -1.077 12.762 13.582 1.00 86.19 178 ALA A C 1
ATOM 1409 O O . ALA A 1 178 ? -1.730 13.712 13.999 1.00 86.19 178 ALA A O 1
ATOM 1410 N N . LYS A 1 179 ? -0.838 11.681 14.341 1.00 84.88 179 LYS A N 1
ATOM 1411 C CA . LYS A 1 179 ? -1.303 11.590 15.732 1.00 84.88 179 LYS A CA 1
ATOM 1412 C C . LYS A 1 179 ? -0.732 12.729 16.582 1.00 84.88 179 LYS A C 1
ATOM 1414 O O . LYS A 1 179 ? -1.462 13.315 17.371 1.00 84.88 179 LYS A O 1
ATOM 1419 N N . LYS A 1 180 ? 0.561 13.033 16.436 1.00 86.19 180 LYS A N 1
ATOM 1420 C CA . LYS A 1 180 ? 1.222 14.115 17.177 1.00 86.19 180 LYS A CA 1
ATOM 1421 C C . LYS A 1 180 ? 0.677 15.494 16.789 1.00 86.19 180 LYS A C 1
ATOM 1423 O O . LYS A 1 180 ? 0.512 16.328 17.669 1.00 86.19 180 LYS A O 1
ATOM 1428 N N . MET A 1 181 ? 0.397 15.726 15.507 1.00 84.69 181 MET A N 1
ATOM 1429 C CA . MET A 1 181 ? -0.163 16.994 15.025 1.00 84.69 181 MET A CA 1
ATOM 1430 C C . MET A 1 181 ? -1.554 17.260 15.601 1.00 84.69 181 MET A C 1
ATOM 1432 O O . MET A 1 181 ? -1.765 18.349 16.122 1.00 84.69 181 MET A O 1
ATOM 1436 N N . ASN A 1 182 ? -2.439 16.256 15.603 1.00 85.25 182 ASN A N 1
ATOM 1437 C CA . ASN A 1 182 ? -3.778 16.396 16.184 1.00 85.25 182 ASN A CA 1
ATOM 1438 C C . ASN A 1 182 ? -3.708 16.794 17.670 1.00 85.25 182 ASN A C 1
ATOM 1440 O O . ASN A 1 182 ? -4.354 17.744 18.079 1.00 85.25 182 ASN A O 1
ATOM 1444 N N . VAL A 1 183 ? -2.827 16.152 18.450 1.00 86.25 183 VAL A N 1
ATOM 1445 C CA . VAL A 1 183 ? -2.622 16.503 19.871 1.00 86.25 183 VAL A CA 1
ATOM 1446 C C . VAL A 1 183 ? -2.167 17.958 20.048 1.00 86.25 183 VAL A C 1
ATOM 1448 O O . VAL A 1 183 ? -2.570 18.622 20.996 1.00 86.25 183 VAL A O 1
ATOM 1451 N N . ILE A 1 184 ? -1.318 18.473 19.154 1.00 86.50 184 ILE A N 1
ATOM 1452 C CA . ILE A 1 184 ? -0.853 19.867 19.219 1.00 86.50 184 ILE A CA 1
ATOM 1453 C C . ILE A 1 184 ? -1.988 20.845 18.883 1.00 86.50 184 ILE A C 1
ATOM 1455 O O . ILE A 1 184 ? -2.056 21.918 19.479 1.00 86.50 184 ILE A O 1
ATOM 1459 N N . GLU A 1 185 ? -2.849 20.510 17.922 1.00 88.69 185 GLU A N 1
ATOM 1460 C CA . GLU A 1 185 ? -4.017 21.327 17.566 1.00 88.69 185 GLU A CA 1
ATOM 1461 C C . GLU A 1 185 ? -5.048 21.372 18.696 1.00 88.69 185 GLU A C 1
ATOM 1463 O O . GLU A 1 185 ? -5.544 22.457 19.008 1.00 88.69 185 GLU A O 1
ATOM 1468 N N . ASP A 1 186 ? -5.291 20.244 19.363 1.00 89.00 186 ASP A N 1
ATOM 1469 C CA . ASP A 1 186 ? -6.182 20.165 20.524 1.00 89.00 186 ASP A CA 1
ATOM 1470 C C . ASP A 1 186 ? -5.679 21.084 21.655 1.00 89.00 186 ASP A C 1
ATOM 1472 O O . ASP A 1 186 ? -6.408 21.967 22.103 1.00 89.00 186 ASP A O 1
ATOM 1476 N N . ILE A 1 187 ? -4.389 20.993 22.015 1.00 90.25 187 ILE A N 1
ATOM 1477 C CA . ILE A 1 187 ? -3.769 21.852 23.046 1.00 90.25 187 ILE A CA 1
ATOM 1478 C C . ILE A 1 187 ? -3.859 23.339 22.674 1.00 90.25 187 ILE A C 1
ATOM 1480 O O . ILE A 1 187 ? -4.156 24.181 23.519 1.00 90.25 187 ILE A O 1
ATOM 1484 N N . LYS A 1 188 ? -3.597 23.700 21.410 1.00 91.50 188 LYS A N 1
ATOM 1485 C CA . LYS A 1 188 ? -3.699 25.100 20.959 1.00 91.50 188 LYS A CA 1
ATOM 1486 C C . LYS A 1 188 ? -5.125 25.632 21.064 1.00 91.50 188 LYS A C 1
ATOM 1488 O O . LYS A 1 188 ? -5.307 26.817 21.331 1.00 91.50 188 LYS A O 1
ATOM 1493 N N . THR A 1 189 ? -6.109 24.772 20.825 1.00 92.25 189 THR A N 1
ATOM 1494 C CA . THR A 1 189 ? -7.525 25.125 20.915 1.00 92.25 189 THR A CA 1
ATOM 1495 C C . THR A 1 189 ? -7.927 25.343 22.372 1.00 92.25 189 THR A C 1
ATOM 1497 O O . THR A 1 189 ? -8.539 26.364 22.669 1.00 92.25 189 THR A O 1
ATOM 1500 N N . GLU A 1 190 ? -7.507 24.461 23.283 1.00 91.50 190 GLU A N 1
ATOM 1501 C CA . GLU A 1 190 ? -7.731 24.609 24.731 1.00 91.50 190 GLU A CA 1
ATOM 1502 C C . GLU A 1 190 ? -7.107 25.900 25.282 1.00 91.50 190 GLU A C 1
ATOM 1504 O O . GLU A 1 190 ? -7.803 26.699 25.905 1.00 91.50 190 GLU A O 1
ATOM 1509 N N . VAL A 1 191 ? -5.834 26.172 24.967 1.00 91.69 191 VAL A N 1
ATOM 1510 C CA . VAL A 1 191 ? -5.139 27.397 25.412 1.00 91.69 191 VAL A CA 1
ATOM 1511 C C . VAL A 1 191 ? -5.823 28.663 24.893 1.00 91.69 191 VAL A C 1
ATOM 1513 O O . VAL A 1 191 ? -5.905 29.659 25.607 1.00 91.69 191 VAL A O 1
ATOM 1516 N N . LYS A 1 192 ? -6.323 28.650 23.651 1.00 91.50 192 LYS A N 1
ATOM 1517 C CA . LYS A 1 192 ? -7.043 29.796 23.088 1.00 91.50 192 LYS A CA 1
ATOM 1518 C C . LYS A 1 192 ? -8.362 30.053 23.825 1.00 91.50 192 LYS A C 1
ATOM 1520 O O . LYS A 1 192 ? -8.682 31.207 24.080 1.00 91.50 192 LYS A O 1
ATOM 1525 N N . ILE A 1 193 ? -9.093 28.997 24.185 1.00 92.44 193 ILE A N 1
ATOM 1526 C CA . ILE A 1 193 ? -10.348 29.106 24.943 1.00 92.44 193 ILE A CA 1
ATOM 1527 C C . ILE A 1 193 ? -10.086 29.690 26.338 1.00 92.44 193 ILE A C 1
ATOM 1529 O O . ILE A 1 193 ? -10.820 30.581 26.750 1.00 92.44 193 ILE A O 1
ATOM 1533 N N . GLU A 1 194 ? -9.026 29.256 27.030 1.00 88.25 194 GLU A N 1
ATOM 1534 C CA . GLU A 1 194 ? -8.644 29.801 28.347 1.00 88.25 194 GLU A CA 1
ATOM 1535 C C . GLU A 1 194 ? -8.218 31.277 28.297 1.00 88.25 194 GLU A C 1
ATOM 1537 O O . GLU A 1 194 ? -8.406 32.009 29.262 1.00 88.25 194 GLU A O 1
ATOM 1542 N N . GLN A 1 195 ? -7.628 31.733 27.188 1.00 86.25 195 GLN A N 1
ATOM 1543 C CA . GLN A 1 195 ? -7.231 33.137 27.014 1.00 86.25 195 GLN A CA 1
ATOM 1544 C C . GLN A 1 195 ? -8.402 34.063 26.657 1.00 86.25 195 GLN A C 1
ATOM 1546 O O . GLN A 1 195 ? -8.288 35.278 26.823 1.00 86.25 195 GLN A O 1
ATOM 1551 N N . GLU A 1 196 ? -9.497 33.507 26.138 1.00 87.75 196 GLU A N 1
ATOM 1552 C CA . GLU A 1 196 ? -10.707 34.238 25.739 1.00 87.75 196 GLU A CA 1
ATOM 1553 C C . GLU A 1 196 ? -11.819 34.193 26.815 1.00 87.75 196 GLU A C 1
ATOM 1555 O O . GLU A 1 196 ? -12.845 34.856 26.641 1.00 87.75 196 GLU A O 1
ATOM 1560 N N . SER A 1 197 ? -11.621 33.449 27.916 1.00 80.00 197 SER A N 1
ATOM 1561 C CA . SER A 1 197 ? -12.523 33.335 29.081 1.00 80.00 197 SER A CA 1
ATOM 1562 C C . SER A 1 197 ? -12.098 34.205 30.260 1.00 80.00 197 SER A C 1
ATOM 1564 O O . SER A 1 197 ? -12.991 34.817 30.887 1.00 80.00 197 SER A O 1
#

Mean predicted aligned error: 6.65 Å

Foldseek 3Di:
DLLQVLLVVLLVVLQVVCVVVVQFDDDCCQCVPVVPNRPPLVCQLVVLLVCLPPVLCPLQNPQLVVLVVPDPLQVSLQVSLLVQLVVLCCCCVPVVDDPVVSNLLSQLSSLLSSLLNVLCVLVVDSVSSSSNSSSLSSSVVSSVVGTPPPDVVVVVVSCSCSRRPSSSVSSVVSSVVVVVVVVVVVVVVVVVVVVVD

Sequence (197 aa):
MVGLVTGLTFFGLVVFTAFLIGTFTPNFSLLNSPEYEGGVAWFIFVFALIPGIWEEVSFRGFILSSLRTKYSVRKAIVFNGLLFAVFHLYNYLLLGQDLVTVLLQSVAAIFVGMSLSYLVIKFNSILPAILIHYSIDVTLFIIDFNIDQGNETLTTIFYIIVLFILPSLLIILGSLVAKKMNVIEDIKTEVKIEQES

pLDDT: mean 85.52, std 11.5, range [50.12, 98.56]

Secondary structure (DSSP, 8-state):
-HHHHHHHHHHHHHHHHHHHTTSB---GGGGS-TTSTT-HHHHHHHHHHHHHHHHHIIIIIIIHHHHHHHS-HHHHHHHHHHHHHHHTTHHHHTT---HHHHHHHHHHHHHHHHHHHHHHHHHT-SHHHHHHHHHHHHHHHHHHHHB-TT-HHHHHHHHHIIIIIHHHHHHHHHHHHHHHHHHHHHHHHHHHHHHH-

Radius of gyration: 19.2 Å; Cα contacts (8 Å, |Δi|>4): 196; chains: 1; bounding box: 39×51×61 Å